Protein AF-A0A519VPZ5-F1 (afdb_monomer_lite)

Secondary structure (DSSP, 8-state):
-----HHHHHHHHHHHHHHHHHHHHHHHHHHHTTS----HHHHHHHHHHHHHHHHHHHHS-SSTT-HHHHHHHHHHHHHHHHHHHHHHT---HHHHHHHHHHHHHHHHHHHHHHHHHHHHHHHHHHTSTTHHHHHHHHHHHHHHHHHHHHHHHHHSS--HHHHHHHHHGGGHHHHHHHHHHHHHHHHHHHSPP--

Foldseek 3Di:
DDDPDDVVVVVVLVLLLVLLLVLLLVLLVCLLVVVDDDDQLVLQLVLLVLLLVVLVCLLPNPDPPCNSVSSSVSSNSNSNNCSPVNNVVPDDPVVSVVVSVVVSVVSSVVSVVCCVLAVVLLVLCSVFPCNSVVSNVVSVLSNVLSVQSSCCSVVVHHDPSVVVVVVCVVCPVVVSVVSNVVSVVRNVVPDPDDD

Sequence (195 aa):
GGFGGVGYSVGRLLKVVTAFTIGHSLTLLLGALGWVRLPGQPVEVLIAVSILVSAGHAGRPLFAGREAWVAAGFGLVHGLAFASTLAGLHLDASRMGLSILGFNLGIELMQLLVIALTVPWLLLLSCTPAYPAVRLGGAALAGLAAVAWLVERLSGQPNALTVLVAQAVPYALWLLGVLAVGAVLAFWRTQPSAA

Radius of gyration: 19.06 Å; chains: 1; bounding box: 50×34×65 Å

Structure (mmCIF, N/CA/C/O backbone):
data_AF-A0A519VPZ5-F1
#
_entry.id   AF-A0A519VPZ5-F1
#
loop_
_atom_site.group_PDB
_atom_site.id
_atom_site.type_symbol
_atom_site.label_atom_id
_atom_site.label_alt_id
_atom_site.label_comp_id
_atom_site.label_asym_id
_atom_site.label_entity_id
_atom_site.label_seq_id
_atom_site.pdbx_PDB_ins_code
_atom_site.Cartn_x
_atom_site.Cartn_y
_atom_site.Cartn_z
_atom_site.occupancy
_atom_site.B_iso_or_equiv
_atom_site.auth_seq_id
_atom_site.auth_comp_id
_atom_site.auth_asym_id
_atom_site.auth_atom_id
_atom_site.pdbx_PDB_model_num
ATOM 1 N N . GLY A 1 1 ? 7.154 12.292 -16.024 1.00 45.03 1 GLY A N 1
ATOM 2 C CA . GLY A 1 1 ? 8.341 12.546 -15.189 1.00 45.03 1 GLY A CA 1
ATOM 3 C C . GLY A 1 1 ? 9.362 11.486 -15.510 1.00 45.03 1 GLY A C 1
ATOM 4 O O . GLY A 1 1 ? 8.994 10.319 -15.472 1.00 45.03 1 GLY A O 1
ATOM 5 N N . GLY A 1 2 ? 10.565 11.884 -15.926 1.00 52.53 2 GLY A N 1
ATOM 6 C CA . GLY A 1 2 ? 11.640 10.952 -16.275 1.00 52.53 2 GLY A CA 1
ATOM 7 C C . GLY A 1 2 ? 12.119 10.138 -15.071 1.00 52.53 2 GLY A C 1
ATOM 8 O O . GLY A 1 2 ? 11.863 10.500 -13.922 1.00 52.53 2 GLY A O 1
ATOM 9 N N . PHE A 1 3 ? 12.793 9.026 -15.349 1.00 65.00 3 PHE A N 1
ATOM 10 C CA . PHE A 1 3 ? 13.408 8.174 -14.338 1.00 65.00 3 PHE A CA 1
ATOM 11 C C . PHE A 1 3 ? 14.479 8.959 -13.563 1.00 65.00 3 PHE A C 1
ATOM 13 O O . PHE A 1 3 ? 15.516 9.307 -14.117 1.00 65.00 3 PHE A O 1
ATOM 20 N N . GLY A 1 4 ? 14.230 9.256 -12.284 1.00 65.00 4 GLY A N 1
ATOM 21 C CA . GLY A 1 4 ? 15.143 10.036 -11.432 1.00 65.00 4 GLY A CA 1
ATOM 22 C C . GLY A 1 4 ? 16.324 9.240 -10.858 1.00 65.00 4 GLY A C 1
ATOM 23 O O . GLY A 1 4 ? 17.031 9.749 -9.994 1.00 65.00 4 GLY A O 1
ATOM 24 N N . GLY A 1 5 ? 16.512 7.988 -11.288 1.00 78.94 5 GLY A N 1
ATOM 25 C CA . GLY A 1 5 ? 17.500 7.060 -10.738 1.00 78.94 5 GLY A CA 1
ATOM 26 C C . GLY A 1 5 ? 16.940 6.137 -9.648 1.00 78.94 5 GLY A C 1
ATOM 27 O O . GLY A 1 5 ? 15.909 6.409 -9.021 1.00 78.94 5 GLY A O 1
ATOM 28 N N . VAL A 1 6 ? 17.648 5.029 -9.406 1.00 79.06 6 VAL A N 1
ATOM 29 C CA . VAL A 1 6 ? 17.268 4.002 -8.417 1.00 79.06 6 VAL A CA 1
ATOM 30 C C . VAL A 1 6 ? 17.259 4.581 -7.001 1.00 79.06 6 VAL A C 1
ATOM 32 O O . VAL A 1 6 ? 16.250 4.479 -6.309 1.00 79.06 6 VAL A O 1
ATOM 35 N N . GLY A 1 7 ? 18.334 5.264 -6.589 1.00 79.50 7 GLY A N 1
ATOM 36 C CA . GLY A 1 7 ? 18.450 5.832 -5.239 1.00 79.50 7 GLY A CA 1
ATOM 37 C C . GLY A 1 7 ? 17.377 6.880 -4.926 1.00 79.50 7 GLY A C 1
ATOM 38 O O . GLY A 1 7 ? 16.805 6.884 -3.838 1.00 79.50 7 GLY A O 1
ATOM 39 N N . TYR A 1 8 ? 17.028 7.714 -5.907 1.00 82.50 8 TYR A N 1
ATOM 40 C CA . TYR A 1 8 ? 15.947 8.690 -5.772 1.00 82.50 8 TYR A CA 1
ATOM 41 C C . TYR A 1 8 ? 14.577 8.023 -5.596 1.00 82.50 8 TYR A C 1
ATOM 43 O O . TYR A 1 8 ? 13.779 8.434 -4.751 1.00 82.50 8 TYR A O 1
ATOM 51 N N . SER A 1 9 ? 14.316 6.972 -6.378 1.00 83.31 9 SER A N 1
ATOM 52 C CA . SER A 1 9 ? 13.060 6.219 -6.334 1.00 83.31 9 SER A CA 1
ATOM 53 C C . SER A 1 9 ? 12.903 5.482 -5.003 1.00 83.31 9 SER A C 1
ATOM 55 O O . SER A 1 9 ? 11.863 5.595 -4.358 1.00 83.31 9 SER A O 1
ATOM 57 N N . VAL A 1 10 ? 13.964 4.812 -4.543 1.00 84.44 10 VAL A N 1
ATOM 58 C CA . VAL A 1 10 ? 13.998 4.130 -3.241 1.00 84.44 10 VAL A CA 1
ATOM 59 C C . VAL A 1 10 ? 13.815 5.129 -2.100 1.00 84.44 10 VAL A C 1
ATOM 61 O O . VAL A 1 10 ? 12.946 4.935 -1.255 1.00 84.44 10 VAL A O 1
ATOM 64 N N . GLY A 1 11 ? 14.555 6.242 -2.100 1.00 88.50 11 GLY A N 1
ATOM 65 C CA . GLY A 1 11 ? 14.433 7.266 -1.059 1.00 88.50 11 GLY A CA 1
ATOM 66 C C . GLY A 1 11 ? 13.029 7.872 -0.975 1.00 88.50 11 GLY A C 1
ATOM 67 O O . GLY A 1 11 ? 12.543 8.164 0.117 1.00 88.50 11 GLY A O 1
ATOM 68 N N . ARG A 1 12 ? 12.337 8.031 -2.111 1.00 90.31 12 ARG A N 1
ATOM 69 C CA . ARG A 1 12 ? 10.939 8.481 -2.127 1.00 90.31 12 ARG A CA 1
ATOM 70 C C . ARG A 1 12 ? 9.991 7.424 -1.557 1.00 90.31 12 ARG A C 1
ATOM 72 O O . ARG A 1 12 ? 9.123 7.779 -0.766 1.00 90.31 12 ARG A O 1
ATOM 79 N N . LEU A 1 13 ? 10.164 6.154 -1.924 1.00 91.06 13 LEU A N 1
ATOM 80 C CA . LEU A 1 13 ? 9.346 5.055 -1.403 1.00 91.06 13 LEU A CA 1
ATOM 81 C C . LEU A 1 13 ? 9.496 4.903 0.111 1.00 91.06 13 LEU A C 1
ATOM 83 O O . LEU A 1 13 ? 8.488 4.806 0.802 1.00 91.06 13 LEU A O 1
ATOM 87 N N . LEU A 1 14 ? 10.723 4.976 0.635 1.00 91.81 14 LEU A N 1
ATOM 88 C CA . LEU A 1 14 ? 10.967 4.926 2.078 1.00 91.81 14 LEU A CA 1
ATOM 89 C C . LEU A 1 14 ? 10.231 6.053 2.811 1.00 91.81 14 LEU A C 1
ATOM 91 O O . LEU A 1 14 ? 9.532 5.791 3.780 1.00 91.81 14 LEU A O 1
ATOM 95 N N . LYS A 1 15 ? 10.282 7.292 2.298 1.00 94.69 15 LYS A N 1
ATOM 96 C CA . LYS A 1 15 ? 9.519 8.412 2.879 1.00 94.69 15 LYS A CA 1
ATOM 97 C C . LYS A 1 15 ? 8.014 8.142 2.912 1.00 94.69 15 LYS A C 1
ATOM 99 O O . LYS A 1 15 ? 7.364 8.496 3.888 1.00 94.69 15 LYS A O 1
ATOM 104 N N . VAL A 1 16 ? 7.464 7.546 1.855 1.00 95.62 16 VAL A N 1
ATOM 105 C CA . VAL A 1 16 ? 6.035 7.205 1.764 1.00 95.62 16 VAL A CA 1
ATOM 106 C C . VAL A 1 16 ? 5.660 6.130 2.785 1.00 95.62 16 VAL A C 1
ATOM 108 O O . VAL A 1 16 ? 4.687 6.309 3.515 1.00 95.62 16 VAL A O 1
ATOM 111 N N . VAL A 1 17 ? 6.445 5.052 2.871 1.00 94.50 17 VAL A N 1
ATOM 112 C CA . VAL A 1 17 ? 6.221 3.946 3.816 1.00 94.50 17 VAL A CA 1
ATOM 113 C C . VAL A 1 17 ? 6.318 4.434 5.255 1.00 94.50 17 VAL A C 1
ATOM 115 O O . VAL A 1 17 ? 5.376 4.262 6.019 1.00 94.50 17 VAL A O 1
ATOM 118 N N . THR A 1 18 ? 7.397 5.133 5.610 1.00 94.19 18 THR A N 1
ATOM 119 C CA . THR A 1 18 ? 7.579 5.660 6.966 1.00 94.19 18 THR A CA 1
ATOM 120 C C . THR A 1 18 ? 6.470 6.647 7.337 1.00 94.19 18 THR A C 1
ATOM 122 O O . THR A 1 18 ? 5.951 6.594 8.449 1.00 94.19 18 THR A O 1
ATOM 125 N N . ALA A 1 19 ? 6.050 7.523 6.417 1.00 96.62 19 ALA A N 1
ATOM 126 C CA . ALA A 1 19 ? 4.956 8.457 6.677 1.00 96.62 19 ALA A CA 1
ATOM 127 C C . ALA A 1 19 ? 3.625 7.734 6.948 1.00 96.62 19 ALA A C 1
ATOM 129 O O . ALA A 1 19 ? 2.916 8.098 7.889 1.00 96.62 19 ALA A O 1
ATOM 130 N N . PHE A 1 20 ? 3.316 6.683 6.180 1.00 96.94 20 PHE A N 1
ATOM 131 C CA . PHE A 1 20 ? 2.171 5.812 6.448 1.00 96.94 20 PHE A CA 1
ATOM 132 C C . PHE A 1 20 ? 2.268 5.173 7.837 1.00 96.94 20 PHE A C 1
ATOM 134 O O . PHE A 1 20 ? 1.321 5.273 8.614 1.00 96.94 20 PHE A O 1
ATOM 141 N N . THR A 1 21 ? 3.416 4.582 8.181 1.00 95.06 21 THR A N 1
ATOM 142 C CA . THR A 1 21 ? 3.635 3.927 9.479 1.00 95.06 21 THR A CA 1
ATOM 143 C C . THR A 1 21 ? 3.482 4.902 10.641 1.00 95.06 21 THR A C 1
ATOM 145 O O . THR A 1 21 ? 2.870 4.549 11.646 1.00 95.06 21 THR A O 1
ATOM 148 N N . ILE A 1 22 ? 3.950 6.146 10.511 1.00 95.69 22 ILE A N 1
ATOM 149 C CA . ILE A 1 22 ? 3.768 7.183 11.539 1.00 95.69 22 ILE A CA 1
ATOM 150 C C . ILE A 1 22 ? 2.277 7.486 11.756 1.00 95.69 22 ILE A C 1
ATOM 152 O O . ILE A 1 22 ? 1.806 7.447 12.894 1.00 95.69 22 ILE A O 1
ATOM 156 N N . GLY A 1 23 ? 1.520 7.752 10.684 1.00 96.62 23 GLY A N 1
ATOM 157 C CA . GLY A 1 23 ? 0.078 8.020 10.788 1.00 96.62 23 GLY A CA 1
ATOM 158 C C . GLY A 1 23 ? -0.698 6.825 11.352 1.00 96.62 23 GLY A C 1
ATOM 159 O O . GLY A 1 23 ? -1.550 6.968 12.233 1.00 96.62 23 GLY A O 1
ATOM 160 N N . HIS A 1 24 ? -0.345 5.626 10.899 1.00 96.31 24 HIS A N 1
ATOM 161 C CA . HIS A 1 24 ? -0.898 4.373 11.394 1.00 96.31 24 HIS A CA 1
ATOM 162 C C . HIS A 1 24 ? -0.646 4.187 12.890 1.00 96.31 24 HIS A C 1
ATOM 164 O O . HIS A 1 24 ? -1.580 3.969 13.657 1.00 96.31 24 HIS A O 1
ATOM 170 N N . SER A 1 25 ? 0.605 4.339 13.322 1.00 94.69 25 SER A N 1
ATOM 171 C CA . SER A 1 25 ? 1.008 4.189 14.722 1.00 94.69 25 SER A CA 1
ATOM 172 C C . SER A 1 25 ? 0.243 5.140 15.637 1.00 94.69 25 SER A C 1
ATOM 174 O O . SER A 1 25 ? -0.203 4.736 16.709 1.00 94.69 25 SER A O 1
ATOM 176 N N . LEU A 1 26 ? 0.062 6.392 15.200 1.00 95.31 26 LEU A N 1
ATOM 177 C CA . LEU A 1 26 ? -0.657 7.404 15.965 1.00 95.31 26 LEU A CA 1
ATOM 178 C C . LEU A 1 26 ? -2.107 6.982 16.226 1.00 95.31 26 LEU A C 1
ATOM 180 O O . LEU A 1 26 ? -2.563 6.995 17.364 1.00 95.31 26 LEU A O 1
ATOM 184 N N . THR A 1 27 ? -2.835 6.583 15.189 1.00 95.00 27 THR A N 1
ATOM 185 C CA . THR A 1 27 ? -4.261 6.238 15.325 1.00 95.00 27 THR A CA 1
ATOM 186 C C . THR A 1 27 ? -4.497 4.866 15.931 1.00 95.00 27 THR A C 1
ATOM 188 O O . THR A 1 27 ? -5.464 4.707 16.676 1.00 95.00 27 THR A O 1
ATOM 191 N N . LEU A 1 28 ? -3.585 3.916 15.711 1.00 94.56 28 LEU A N 1
ATOM 192 C CA . LEU A 1 28 ? -3.572 2.647 16.430 1.00 94.56 28 LEU A CA 1
ATOM 193 C C . LEU A 1 28 ? -3.458 2.886 17.938 1.00 94.56 28 LEU A C 1
ATOM 195 O O . LEU A 1 28 ? -4.261 2.355 18.700 1.00 94.56 28 LEU A O 1
ATOM 199 N N . LEU A 1 29 ? -2.506 3.724 18.366 1.00 93.00 29 LEU A N 1
ATOM 200 C CA . LEU A 1 29 ? -2.325 4.079 19.773 1.00 93.00 29 LEU A CA 1
ATOM 201 C C . LEU A 1 29 ? -3.566 4.775 20.342 1.00 93.00 29 LEU A C 1
ATOM 203 O O . LEU A 1 29 ? -4.084 4.359 21.376 1.00 93.00 29 LEU A O 1
ATOM 207 N N . LEU A 1 30 ? -4.068 5.806 19.656 1.00 93.69 30 LEU A N 1
ATOM 208 C CA . LEU A 1 30 ? -5.243 6.558 20.103 1.00 93.69 30 LEU A CA 1
ATOM 209 C C . LEU A 1 30 ? -6.486 5.669 20.236 1.00 93.69 30 LEU A C 1
ATOM 211 O O . LEU A 1 30 ? -7.242 5.803 21.200 1.00 93.69 30 LEU A O 1
ATOM 215 N N . GLY A 1 31 ? -6.704 4.753 19.291 1.00 92.50 31 GLY A N 1
ATOM 216 C CA . GLY A 1 31 ? -7.835 3.837 19.358 1.00 92.50 31 GLY A CA 1
ATOM 217 C C . GLY A 1 31 ? -7.649 2.723 20.392 1.00 92.50 31 GLY A C 1
ATOM 218 O O . GLY A 1 31 ? -8.602 2.392 21.095 1.00 92.50 31 GLY A O 1
ATOM 219 N N . ALA A 1 32 ? -6.428 2.205 20.566 1.00 90.19 32 ALA A N 1
ATOM 220 C CA . ALA A 1 32 ? -6.117 1.187 21.571 1.00 90.19 32 ALA A CA 1
ATOM 221 C C . ALA A 1 32 ? -6.266 1.715 23.009 1.00 90.19 32 ALA A C 1
ATOM 223 O O . ALA A 1 32 ? -6.750 0.998 23.882 1.00 90.19 32 ALA A O 1
ATOM 224 N N . LEU A 1 33 ? -5.929 2.990 23.245 1.00 89.81 33 LEU A N 1
ATOM 225 C CA . LEU A 1 33 ? -6.193 3.702 24.505 1.00 89.81 33 LEU A CA 1
ATOM 226 C C . LEU A 1 33 ? -7.677 4.060 24.701 1.00 89.81 33 LEU A C 1
ATOM 228 O O . LEU A 1 33 ? -8.068 4.551 25.759 1.00 89.81 33 LEU A O 1
ATOM 232 N N . GLY A 1 34 ? -8.511 3.845 23.682 1.00 87.44 34 GLY A N 1
ATOM 233 C CA . GLY A 1 34 ? -9.935 4.155 23.707 1.00 87.44 34 GLY A CA 1
ATOM 234 C C . GLY A 1 34 ? -10.274 5.635 23.521 1.00 87.44 34 GLY A C 1
ATOM 235 O O . GLY A 1 34 ? -11.440 5.988 23.676 1.00 87.44 34 GLY A O 1
ATOM 236 N N . TRP A 1 35 ? -9.305 6.489 23.174 1.00 90.19 35 TRP A N 1
ATOM 237 C CA . TRP A 1 35 ? -9.528 7.925 22.953 1.00 90.19 35 TRP A CA 1
ATOM 238 C C . TRP A 1 35 ? -10.265 8.204 21.642 1.00 90.19 35 TRP A C 1
ATOM 240 O O . TRP A 1 35 ? -10.996 9.185 21.538 1.00 90.19 35 TRP A O 1
ATOM 250 N N . VAL A 1 36 ? -10.096 7.332 20.645 1.00 91.38 36 VAL A N 1
ATOM 251 C CA . VAL A 1 36 ? -10.817 7.396 19.370 1.00 91.38 36 VAL A CA 1
ATOM 252 C C . VAL A 1 36 ? -11.542 6.077 19.147 1.00 91.38 36 VAL A C 1
ATOM 254 O O . VAL A 1 36 ? -10.926 5.016 19.111 1.00 91.38 36 VAL A O 1
ATOM 257 N N . ARG A 1 37 ? -12.863 6.132 18.978 1.00 85.19 37 ARG A N 1
ATOM 258 C CA . ARG A 1 37 ? -13.688 4.959 18.673 1.00 85.19 37 ARG A CA 1
ATOM 259 C C . ARG A 1 37 ? -14.587 5.273 17.494 1.00 85.19 37 ARG A C 1
ATOM 261 O O . ARG A 1 37 ? -15.459 6.130 17.592 1.00 85.19 37 ARG A O 1
ATOM 268 N N . LEU A 1 38 ? -14.363 4.571 16.390 1.00 88.00 38 LEU A N 1
ATOM 269 C CA . LEU A 1 38 ? -15.195 4.651 15.197 1.00 88.00 38 LEU A CA 1
ATOM 270 C C . LEU A 1 38 ? -15.756 3.263 14.868 1.00 88.00 38 LEU A C 1
ATOM 272 O O . LEU A 1 38 ? -15.086 2.261 15.130 1.00 88.00 38 LEU A O 1
ATOM 276 N N . PRO A 1 39 ? -16.974 3.182 14.309 1.00 91.19 39 PRO A N 1
ATOM 277 C CA . PRO A 1 39 ? -17.505 1.924 13.798 1.00 91.19 39 PRO A CA 1
ATOM 278 C C . PRO A 1 39 ? -16.606 1.372 12.680 1.00 91.19 39 PRO A C 1
ATOM 280 O O . PRO A 1 39 ? -16.059 2.133 11.881 1.00 91.19 39 PRO A O 1
ATOM 283 N N . GLY A 1 40 ? -16.472 0.043 12.608 1.00 91.69 40 GLY A N 1
ATOM 284 C CA . GLY A 1 40 ? -15.566 -0.620 11.661 1.00 91.69 40 GLY A CA 1
ATOM 285 C C . GLY A 1 40 ? -15.927 -0.377 10.194 1.00 91.69 40 GLY A C 1
ATOM 286 O O . GLY A 1 40 ? -15.051 -0.081 9.388 1.00 91.69 40 GLY A O 1
ATOM 287 N N . GLN A 1 41 ? -17.221 -0.393 9.854 1.00 94.94 41 GLN A N 1
ATOM 288 C CA . GLN A 1 41 ? -17.669 -0.273 8.464 1.00 94.94 41 GLN A CA 1
ATOM 289 C C . GLN A 1 41 ? -17.188 1.030 7.781 1.00 94.94 41 GLN A C 1
ATOM 291 O O . GLN A 1 41 ? -16.584 0.923 6.713 1.00 94.94 41 GLN A O 1
ATOM 296 N N . PRO A 1 42 ? -17.350 2.245 8.355 1.00 95.31 42 PRO A N 1
ATOM 297 C CA . PRO A 1 42 ? -16.764 3.457 7.774 1.00 95.31 42 PRO A CA 1
ATOM 298 C C . PRO A 1 42 ? -15.240 3.429 7.649 1.00 95.31 42 PRO A C 1
ATOM 300 O O . PRO A 1 42 ? -14.709 3.941 6.666 1.00 95.31 42 PRO A O 1
ATOM 303 N N . VAL A 1 43 ? -14.531 2.826 8.609 1.00 96.25 43 VAL A N 1
ATOM 304 C CA . VAL A 1 43 ? -13.068 2.689 8.538 1.00 96.25 43 VAL A CA 1
ATOM 305 C C . VAL A 1 43 ? -12.690 1.823 7.338 1.00 96.25 43 VAL A C 1
ATOM 307 O O . VAL A 1 43 ? -11.906 2.255 6.501 1.00 96.25 43 VAL A O 1
ATOM 310 N N . GLU A 1 44 ? -13.305 0.651 7.184 1.00 96.44 44 GLU A N 1
ATOM 311 C CA . GLU A 1 44 ? -13.043 -0.256 6.060 1.00 96.44 44 GLU A CA 1
ATOM 312 C C . GLU A 1 44 ? -13.412 0.365 4.702 1.00 96.44 44 GLU A C 1
ATOM 314 O O . GLU A 1 44 ? -12.662 0.227 3.736 1.00 96.44 44 GLU A O 1
ATOM 319 N N . VAL A 1 45 ? -14.506 1.132 4.634 1.00 97.75 45 VAL A N 1
ATOM 320 C CA . VAL A 1 45 ? -14.873 1.931 3.452 1.00 97.75 45 VAL A CA 1
ATOM 321 C C . VAL A 1 45 ? -13.774 2.936 3.098 1.00 97.75 45 VAL A C 1
ATOM 323 O O . VAL A 1 45 ? -13.372 3.028 1.937 1.00 97.75 45 VAL A O 1
ATOM 326 N N . LEU A 1 46 ? -13.247 3.674 4.077 1.00 97.75 46 LEU A N 1
ATOM 327 C CA . LEU A 1 46 ? -12.176 4.645 3.842 1.00 97.75 46 LEU A CA 1
ATOM 328 C C . LEU A 1 46 ? -10.855 3.970 3.444 1.00 97.75 46 LEU A C 1
ATOM 330 O O . LEU A 1 46 ? -10.121 4.512 2.613 1.00 97.75 46 LEU A O 1
ATOM 334 N N . ILE A 1 47 ? -10.566 2.773 3.964 1.00 97.56 47 ILE A N 1
ATOM 335 C CA . ILE A 1 47 ? -9.427 1.964 3.512 1.00 97.56 47 ILE A CA 1
ATOM 336 C C . ILE A 1 47 ? -9.623 1.589 2.037 1.00 97.56 47 ILE A C 1
ATOM 338 O O . ILE A 1 47 ? -8.718 1.833 1.236 1.00 97.56 47 ILE A O 1
ATOM 342 N N . ALA A 1 48 ? -10.797 1.093 1.636 1.00 98.06 48 ALA A N 1
ATOM 343 C CA . ALA A 1 48 ? -11.083 0.776 0.234 1.00 98.06 48 ALA A CA 1
ATOM 344 C C . ALA A 1 48 ? -10.914 2.004 -0.680 1.00 98.06 48 ALA A C 1
ATOM 346 O O . ALA A 1 48 ? -10.268 1.926 -1.728 1.00 98.06 48 ALA A O 1
ATOM 347 N N . VAL A 1 49 ? -11.404 3.171 -0.246 1.00 98.38 49 VAL A N 1
ATOM 348 C CA . VAL A 1 49 ? -11.215 4.445 -0.958 1.00 98.38 49 VAL A CA 1
ATOM 349 C C . VAL A 1 49 ? -9.733 4.811 -1.073 1.00 98.38 49 VAL A C 1
ATOM 351 O O . VAL A 1 49 ? -9.296 5.222 -2.147 1.00 98.38 49 VAL A O 1
ATOM 354 N N . SER A 1 50 ? -8.925 4.622 -0.026 1.00 98.25 50 SER A N 1
ATOM 355 C CA . SER A 1 50 ? -7.481 4.903 -0.085 1.00 98.25 50 SER A CA 1
ATOM 356 C C . SER A 1 50 ? -6.748 4.055 -1.135 1.00 98.25 50 SER A C 1
ATOM 358 O O . SER A 1 50 ? -5.875 4.563 -1.848 1.00 98.25 50 SER A O 1
ATOM 360 N N . ILE A 1 51 ? -7.147 2.787 -1.305 1.00 97.81 51 ILE A N 1
ATOM 361 C CA . ILE A 1 51 ? -6.604 1.895 -2.339 1.00 97.81 51 ILE A CA 1
ATOM 362 C C . ILE A 1 51 ? -7.034 2.385 -3.724 1.00 97.81 51 ILE A C 1
ATOM 364 O O . ILE A 1 51 ? -6.200 2.478 -4.624 1.00 97.81 51 ILE A O 1
ATOM 368 N N . LEU A 1 52 ? -8.300 2.780 -3.889 1.00 98.38 52 LEU A N 1
ATOM 369 C CA . LEU A 1 52 ? -8.808 3.332 -5.147 1.00 98.38 52 LEU A CA 1
ATOM 370 C C . LEU A 1 52 ? -8.080 4.626 -5.552 1.00 98.38 52 LEU A C 1
ATOM 372 O O . LEU A 1 52 ? -7.694 4.788 -6.710 1.00 98.38 52 LEU A O 1
ATOM 376 N N . VAL A 1 53 ? -7.830 5.528 -4.598 1.00 98.19 53 VAL A N 1
ATOM 377 C CA . VAL A 1 53 ? -7.054 6.758 -4.829 1.00 98.19 53 VAL A CA 1
ATOM 378 C C . VAL A 1 53 ? -5.610 6.427 -5.216 1.00 98.19 53 VAL A C 1
ATOM 380 O O . VAL A 1 53 ? -5.063 7.036 -6.138 1.00 98.19 53 VAL A O 1
ATOM 383 N N . SER A 1 54 ? -5.002 5.433 -4.565 1.00 97.50 54 SER A N 1
ATOM 384 C CA . SER A 1 54 ? -3.646 4.963 -4.880 1.00 97.50 54 SER A CA 1
ATOM 385 C C . SER A 1 54 ? -3.563 4.347 -6.281 1.00 97.50 54 SER A C 1
ATOM 387 O O . SER A 1 54 ? -2.628 4.638 -7.027 1.00 97.50 54 SER A O 1
ATOM 389 N N . ALA A 1 55 ? -4.570 3.565 -6.678 1.00 97.88 55 ALA A N 1
ATOM 390 C CA . ALA A 1 55 ? -4.701 3.017 -8.025 1.00 97.88 55 ALA A CA 1
ATOM 391 C C . ALA A 1 55 ? -4.829 4.131 -9.077 1.00 97.88 55 ALA A C 1
ATOM 393 O O . ALA A 1 55 ? -4.121 4.124 -10.087 1.00 97.88 55 ALA A O 1
ATOM 394 N N . GLY A 1 56 ? -5.658 5.145 -8.804 1.00 97.75 56 GLY A N 1
ATOM 395 C CA . GLY A 1 56 ? -5.762 6.343 -9.638 1.00 97.75 56 GLY A CA 1
ATOM 396 C C . GLY A 1 56 ? -4.416 7.054 -9.802 1.00 97.75 56 GLY A C 1
ATOM 397 O O . GLY A 1 56 ? -4.013 7.338 -10.931 1.00 97.75 56 GLY A O 1
ATOM 398 N N . HIS A 1 57 ? -3.684 7.256 -8.700 1.00 96.44 57 HIS A N 1
ATOM 399 C CA . HIS A 1 57 ? -2.352 7.869 -8.707 1.00 96.44 57 HIS A CA 1
ATOM 400 C C . HIS A 1 57 ? -1.318 7.058 -9.505 1.00 96.44 57 HIS A C 1
ATOM 402 O O . HIS A 1 57 ? -0.505 7.634 -10.230 1.00 96.44 57 HIS A O 1
ATOM 408 N N . ALA A 1 58 ? -1.354 5.726 -9.403 1.00 94.31 58 ALA A N 1
ATOM 409 C CA . ALA A 1 58 ? -0.474 4.836 -10.160 1.00 94.31 58 ALA A CA 1
ATOM 410 C C . ALA A 1 58 ? -0.740 4.902 -11.676 1.00 94.31 58 ALA A C 1
ATOM 412 O O . ALA A 1 58 ? 0.193 4.838 -12.484 1.00 94.31 58 ALA A O 1
ATOM 413 N N . GLY A 1 59 ? -2.008 5.068 -12.071 1.00 94.00 59 GLY A N 1
ATOM 414 C CA . GLY A 1 59 ? -2.391 5.263 -13.466 1.00 94.00 59 GLY A CA 1
ATOM 415 C C . GLY A 1 59 ? -1.971 6.633 -14.004 1.00 94.00 59 GLY A C 1
ATOM 416 O O . GLY A 1 59 ? -1.337 6.726 -15.062 1.00 94.00 59 GLY A O 1
ATOM 417 N N . ARG A 1 60 ? -2.292 7.698 -13.261 1.00 92.88 60 ARG A N 1
ATOM 418 C CA . ARG A 1 60 ? -1.903 9.083 -13.555 1.00 92.88 60 ARG A CA 1
ATOM 419 C C . ARG A 1 60 ? -1.562 9.820 -12.252 1.00 92.88 60 ARG A C 1
ATOM 421 O O . ARG A 1 60 ? -2.388 9.806 -11.348 1.00 92.88 60 ARG A O 1
ATOM 428 N N . PRO A 1 61 ? -0.416 10.519 -12.148 1.00 90.62 61 PRO A N 1
ATOM 429 C CA . PRO A 1 61 ? -0.017 11.173 -10.900 1.00 90.62 61 PRO A CA 1
ATOM 430 C C . PRO A 1 61 ? -1.020 12.255 -10.466 1.00 90.62 61 PRO A C 1
ATOM 432 O O . PRO A 1 61 ? -1.064 13.332 -11.054 1.00 90.62 61 PRO A O 1
ATOM 435 N N . LEU A 1 62 ? -1.812 11.979 -9.425 1.00 92.38 62 LEU A N 1
ATOM 436 C CA . LEU A 1 62 ? -2.843 12.898 -8.910 1.00 92.38 62 LEU A CA 1
ATOM 437 C C . LEU A 1 62 ? -2.297 13.925 -7.902 1.00 92.38 62 LEU A C 1
ATOM 439 O O . LEU A 1 62 ? -2.875 14.989 -7.714 1.00 92.38 62 LEU A O 1
ATOM 443 N N . PHE A 1 63 ? -1.191 13.601 -7.230 1.00 92.56 63 PHE A N 1
ATOM 444 C CA . PHE A 1 63 ? -0.620 14.384 -6.124 1.00 92.56 63 PHE A CA 1
ATOM 445 C C . PHE A 1 63 ? 0.912 14.296 -6.115 1.00 92.56 63 PHE A C 1
ATOM 447 O O . PHE A 1 63 ? 1.541 14.070 -5.082 1.00 92.56 63 PHE A O 1
ATOM 454 N N . ALA A 1 64 ? 1.522 14.427 -7.296 1.00 90.19 64 ALA A N 1
ATOM 455 C CA . ALA A 1 64 ? 2.969 14.324 -7.466 1.00 90.19 64 ALA A CA 1
ATOM 456 C C . ALA A 1 64 ? 3.724 15.263 -6.504 1.00 90.19 64 ALA A C 1
ATOM 458 O O . ALA A 1 64 ? 3.448 16.461 -6.445 1.00 90.19 64 ALA A O 1
ATOM 459 N N . GLY A 1 65 ? 4.674 14.715 -5.746 1.00 90.69 65 GLY A N 1
ATOM 460 C CA . GLY A 1 65 ? 5.451 15.442 -4.737 1.00 90.69 65 GLY A CA 1
ATOM 461 C C . GLY A 1 65 ? 4.793 15.558 -3.355 1.00 90.69 65 GLY A C 1
ATOM 462 O O . GLY A 1 65 ? 5.423 16.078 -2.435 1.00 90.69 65 GLY A O 1
ATOM 463 N N . ARG A 1 66 ? 3.554 15.083 -3.177 1.00 94.56 66 ARG A N 1
ATOM 464 C CA . ARG A 1 66 ? 2.834 15.067 -1.887 1.00 94.56 66 ARG A CA 1
ATOM 465 C C . ARG A 1 66 ? 2.513 13.653 -1.400 1.00 94.56 66 ARG A C 1
ATOM 467 O O . ARG A 1 66 ? 1.721 13.486 -0.477 1.00 94.56 66 ARG A O 1
ATOM 474 N N . GLU A 1 67 ? 3.132 12.636 -1.993 1.00 96.00 67 GLU A N 1
ATOM 475 C CA . GLU A 1 67 ? 2.815 11.226 -1.759 1.00 96.00 67 GLU A CA 1
ATOM 476 C C . GLU A 1 67 ? 2.978 10.836 -0.283 1.00 96.00 67 GLU A C 1
ATOM 478 O O . GLU A 1 67 ? 2.127 10.137 0.255 1.00 96.00 67 GLU A O 1
ATOM 483 N N . ALA A 1 68 ? 4.010 11.345 0.399 1.00 96.75 68 ALA A N 1
ATOM 484 C CA . ALA A 1 68 ? 4.234 11.065 1.819 1.00 96.75 68 ALA A CA 1
ATOM 485 C C . ALA A 1 68 ? 3.125 11.634 2.725 1.00 96.75 68 ALA A C 1
ATOM 487 O O . ALA A 1 68 ? 2.698 10.968 3.662 1.00 96.75 68 ALA A O 1
ATOM 488 N N . TRP A 1 69 ? 2.607 12.829 2.426 1.00 97.50 69 TRP A N 1
ATOM 489 C CA . TRP A 1 69 ? 1.505 13.424 3.193 1.00 97.50 69 TRP A CA 1
ATOM 490 C C . TRP A 1 69 ? 0.199 12.657 3.006 1.00 97.50 69 TRP A C 1
ATOM 492 O O . TRP A 1 69 ? -0.517 12.403 3.972 1.00 97.50 69 TRP A O 1
ATOM 502 N N . VAL A 1 70 ? -0.090 12.249 1.768 1.00 97.75 70 VAL A N 1
ATOM 503 C CA . VAL A 1 70 ? -1.261 11.417 1.466 1.00 97.75 70 VAL A CA 1
ATOM 504 C C . VAL A 1 70 ? -1.140 10.058 2.158 1.00 97.75 70 VAL A C 1
ATOM 506 O O . VAL A 1 70 ? -2.096 9.602 2.778 1.00 97.75 70 VAL A O 1
ATOM 509 N N . ALA A 1 71 ? 0.047 9.451 2.130 1.00 97.44 71 ALA A N 1
ATOM 510 C CA . ALA A 1 71 ? 0.315 8.184 2.799 1.00 97.44 71 ALA A CA 1
ATOM 511 C C . ALA A 1 71 ? 0.181 8.280 4.324 1.00 97.44 71 ALA A C 1
ATOM 513 O O . ALA A 1 71 ? -0.426 7.395 4.918 1.00 97.44 71 ALA A O 1
ATOM 514 N N . ALA A 1 72 ? 0.647 9.364 4.953 1.00 98.00 72 ALA A N 1
ATOM 515 C CA . ALA A 1 72 ? 0.387 9.618 6.371 1.00 98.00 72 ALA A CA 1
ATOM 516 C C . ALA A 1 72 ? -1.117 9.696 6.667 1.00 98.00 72 ALA A C 1
ATOM 518 O O . ALA A 1 72 ? -1.588 9.070 7.614 1.00 98.00 72 ALA A O 1
ATOM 519 N N . GLY A 1 73 ? -1.882 10.395 5.819 1.00 98.12 73 GLY A N 1
ATOM 520 C CA . GLY A 1 73 ? -3.342 10.458 5.912 1.00 98.12 73 GLY A CA 1
ATOM 521 C C . GLY A 1 73 ? -4.016 9.088 5.792 1.00 98.12 73 GLY A C 1
ATOM 522 O O . GLY A 1 73 ? -4.909 8.770 6.571 1.00 98.12 73 GLY A O 1
ATOM 523 N N . PHE A 1 74 ? -3.558 8.242 4.866 1.00 98.00 74 PHE A N 1
ATOM 524 C CA . PHE A 1 74 ? -4.031 6.859 4.765 1.00 98.00 74 PHE A CA 1
ATOM 525 C C . PHE A 1 74 ? -3.653 6.042 5.999 1.00 98.00 74 PHE A C 1
ATOM 527 O O . PHE A 1 74 ? -4.501 5.330 6.527 1.00 98.00 74 PHE A O 1
ATOM 534 N N . GLY A 1 75 ? -2.436 6.212 6.517 1.00 96.88 75 GLY A N 1
ATOM 535 C CA . GLY A 1 75 ? -1.995 5.592 7.762 1.00 96.88 75 GLY A CA 1
ATOM 536 C C . GLY A 1 75 ? -2.962 5.869 8.912 1.00 96.88 75 GLY A C 1
ATOM 537 O O . GLY A 1 75 ? -3.394 4.930 9.571 1.00 96.88 75 GLY A O 1
ATOM 538 N N . LEU A 1 76 ? -3.383 7.129 9.092 1.00 96.62 76 LEU A N 1
ATOM 539 C CA . LEU A 1 76 ? -4.359 7.515 10.125 1.00 96.62 76 LEU A CA 1
ATOM 540 C C . LEU A 1 76 ? -5.672 6.714 10.032 1.00 96.62 76 LEU A C 1
ATOM 542 O O . LEU A 1 76 ? -6.255 6.333 11.040 1.00 96.62 76 LEU A O 1
ATOM 546 N N . VAL A 1 77 ? -6.163 6.451 8.823 1.00 96.56 77 VAL A N 1
ATOM 547 C CA . VAL A 1 77 ? -7.384 5.653 8.645 1.00 96.56 77 VAL A CA 1
ATOM 548 C C . VAL A 1 77 ? -7.114 4.183 8.959 1.00 96.56 77 VAL A C 1
ATOM 550 O O . VAL A 1 77 ? -7.889 3.545 9.666 1.00 96.56 77 VAL A O 1
ATOM 553 N N . HIS A 1 78 ? -6.014 3.636 8.444 1.00 95.31 78 HIS A N 1
ATOM 554 C CA . HIS A 1 78 ? -5.705 2.209 8.556 1.00 95.31 78 HIS A CA 1
ATOM 555 C C . HIS A 1 78 ? -5.431 1.783 10.005 1.00 95.31 78 HIS A C 1
ATOM 557 O O . HIS A 1 78 ? -5.863 0.701 10.401 1.00 95.31 78 HIS A O 1
ATOM 563 N N . GLY A 1 79 ? -4.803 2.641 10.819 1.00 94.38 79 GLY A N 1
ATOM 564 C CA . GLY A 1 79 ? -4.522 2.342 12.230 1.00 94.38 79 GLY A CA 1
ATOM 565 C C . GLY A 1 79 ? -5.775 2.085 13.068 1.00 94.38 79 GLY A C 1
ATOM 566 O O . GLY A 1 79 ? -5.744 1.303 14.018 1.00 94.38 79 GLY A O 1
ATOM 567 N N . LEU A 1 80 ? -6.913 2.666 12.677 1.00 93.94 80 LEU A N 1
ATOM 568 C CA . LEU A 1 80 ? -8.187 2.499 13.376 1.00 93.94 80 LEU A CA 1
ATOM 569 C C . LEU A 1 80 ? -8.809 1.110 13.195 1.00 93.94 80 LEU A C 1
ATOM 571 O O . LEU A 1 80 ? -9.555 0.671 14.071 1.00 93.94 80 LEU A O 1
ATOM 575 N N . ALA A 1 81 ? -8.505 0.403 12.100 1.00 91.38 81 ALA A N 1
ATOM 576 C CA . ALA A 1 81 ? -9.103 -0.904 11.818 1.00 91.38 81 ALA A CA 1
ATOM 577 C C . ALA A 1 81 ? -8.719 -1.946 12.879 1.00 91.38 81 ALA A C 1
ATOM 579 O O . ALA A 1 81 ? -9.577 -2.661 13.392 1.00 91.38 81 ALA A O 1
ATOM 580 N N . PHE A 1 82 ? -7.443 -1.975 13.273 1.00 87.44 82 PHE A N 1
ATOM 581 C CA . PHE A 1 82 ? -6.933 -2.902 14.289 1.00 87.44 82 PHE A CA 1
ATOM 582 C C . PHE A 1 82 ? -7.038 -2.370 15.720 1.00 87.44 82 PHE A C 1
ATOM 584 O O . PHE A 1 82 ? -7.019 -3.155 16.671 1.00 87.44 82 PHE A O 1
ATOM 591 N N . ALA A 1 83 ? -7.193 -1.057 15.900 1.00 89.25 83 ALA A N 1
ATOM 592 C CA . ALA A 1 83 ? -7.246 -0.448 17.224 1.00 89.25 83 ALA A CA 1
ATOM 593 C C . ALA A 1 83 ? -8.393 -0.983 18.094 1.00 89.25 83 ALA A C 1
ATOM 595 O O . ALA A 1 83 ? -8.205 -1.218 19.287 1.00 89.25 83 ALA A O 1
ATOM 596 N N . SER A 1 84 ? -9.558 -1.241 17.490 1.00 81.81 84 SER A N 1
ATOM 597 C CA . SER A 1 84 ? -10.713 -1.832 18.180 1.00 81.81 84 SER A CA 1
ATOM 598 C C . SER A 1 84 ? -10.422 -3.239 18.718 1.00 81.81 84 SER A C 1
ATOM 600 O O . SER A 1 84 ? -10.849 -3.580 19.821 1.00 81.81 84 SER A O 1
ATOM 602 N N . THR A 1 85 ? -9.636 -4.027 17.977 1.00 86.12 85 THR A N 1
ATOM 603 C CA . THR A 1 85 ? -9.213 -5.371 18.387 1.00 86.12 85 THR A CA 1
ATOM 604 C C . THR A 1 85 ? -8.255 -5.288 19.572 1.00 86.12 85 THR A C 1
ATOM 606 O O . THR A 1 85 ? -8.482 -5.963 20.572 1.00 86.12 85 THR A O 1
ATOM 609 N N . LEU A 1 86 ? -7.236 -4.416 19.514 1.00 87.50 86 LEU A N 1
ATOM 610 C CA . LEU A 1 86 ? -6.293 -4.226 20.627 1.00 87.50 86 LEU A CA 1
ATOM 611 C C . LEU A 1 86 ? -6.987 -3.714 21.894 1.00 87.50 86 LEU A C 1
ATOM 613 O O . LEU A 1 86 ? -6.727 -4.227 22.980 1.00 87.50 86 LEU A O 1
ATOM 617 N N . ALA A 1 87 ? -7.900 -2.747 21.760 1.00 86.25 87 ALA A N 1
ATOM 618 C CA . ALA A 1 87 ? -8.676 -2.231 22.885 1.00 86.25 87 ALA A CA 1
ATOM 619 C C . ALA A 1 87 ? -9.517 -3.330 23.566 1.00 86.25 87 ALA A C 1
ATOM 621 O O . ALA A 1 87 ? -9.707 -3.300 24.780 1.00 86.25 87 ALA A O 1
ATOM 622 N N . GLY A 1 88 ? -9.991 -4.322 22.802 1.00 85.31 88 GLY A N 1
ATOM 623 C CA . GLY A 1 88 ? -10.751 -5.465 23.315 1.00 85.31 88 GLY A CA 1
ATOM 624 C C . GLY A 1 88 ? -9.927 -6.487 24.107 1.00 85.31 88 GLY A C 1
ATOM 625 O O . GLY A 1 88 ? -10.503 -7.273 24.858 1.00 85.31 88 GLY A O 1
ATOM 626 N N . LEU A 1 89 ? -8.593 -6.472 23.998 1.00 87.81 89 LEU A N 1
ATOM 627 C CA . LEU A 1 89 ? -7.713 -7.430 24.683 1.00 87.81 89 LEU A CA 1
ATOM 628 C C . LEU A 1 89 ? -7.487 -7.115 26.173 1.00 87.81 89 LEU A C 1
ATOM 630 O O . LEU A 1 89 ? -6.896 -7.939 26.866 1.00 87.81 89 LEU A O 1
ATOM 634 N N . HIS A 1 90 ? -7.942 -5.954 26.669 1.00 85.31 90 HIS A N 1
ATOM 635 C CA . HIS A 1 90 ? -7.819 -5.532 28.077 1.00 85.31 90 HIS A CA 1
ATOM 636 C C . HIS A 1 90 ? -6.399 -5.712 28.655 1.00 85.31 90 HIS A C 1
ATOM 638 O O . HIS A 1 90 ? -6.216 -6.138 29.796 1.00 85.31 90 HIS A O 1
ATOM 644 N N . LEU A 1 91 ? -5.384 -5.410 27.843 1.00 89.75 91 LEU A N 1
ATOM 645 C CA . LEU A 1 91 ? -3.979 -5.519 28.226 1.00 89.75 91 LEU A CA 1
ATOM 646 C C . LEU A 1 91 ? -3.597 -4.430 29.231 1.00 89.75 91 LEU A C 1
ATOM 648 O O . LEU A 1 91 ? -4.097 -3.305 29.176 1.00 89.75 91 LEU A O 1
ATOM 652 N N . ASP A 1 92 ? -2.644 -4.740 30.104 1.00 92.56 92 ASP A N 1
ATOM 653 C CA . ASP A 1 92 ? -1.955 -3.722 30.887 1.00 92.56 92 ASP A CA 1
ATOM 654 C C . ASP A 1 92 ? -1.077 -2.840 29.980 1.00 92.56 92 ASP A C 1
ATOM 656 O O . ASP A 1 92 ? -0.741 -3.198 28.846 1.00 92.56 92 ASP A O 1
ATOM 660 N N . ALA A 1 93 ? -0.671 -1.673 30.488 1.00 89.62 93 ALA A N 1
ATOM 661 C CA . ALA A 1 93 ? 0.047 -0.671 29.699 1.00 89.62 93 ALA A CA 1
ATOM 662 C C . ALA A 1 93 ? 1.339 -1.212 29.059 1.00 89.62 93 ALA A C 1
ATOM 664 O O . ALA A 1 93 ? 1.661 -0.853 27.925 1.00 89.62 93 ALA A O 1
ATOM 665 N N . SER A 1 94 ? 2.057 -2.104 29.753 1.00 93.06 94 SER A N 1
ATOM 666 C CA . SER A 1 94 ? 3.314 -2.671 29.254 1.00 93.06 94 SER A CA 1
ATOM 667 C C . SER A 1 94 ? 3.087 -3.579 28.040 1.00 93.06 94 SER A C 1
ATOM 669 O O . SER A 1 94 ? 3.711 -3.393 26.991 1.00 93.06 94 SER A O 1
ATOM 671 N N . ARG A 1 95 ? 2.129 -4.511 28.132 1.00 93.62 95 ARG A N 1
ATOM 672 C CA . ARG A 1 95 ? 1.773 -5.422 27.037 1.00 93.62 95 ARG A CA 1
ATOM 673 C C . ARG A 1 95 ? 1.098 -4.690 25.889 1.00 93.62 95 ARG A C 1
ATOM 675 O O . ARG A 1 95 ? 1.328 -5.057 24.738 1.00 93.62 95 ARG A O 1
ATOM 682 N N . MET A 1 96 ? 0.316 -3.648 26.173 1.00 91.56 96 MET A N 1
ATOM 683 C CA . MET A 1 96 ? -0.255 -2.779 25.144 1.00 91.56 96 MET A CA 1
ATOM 684 C C . MET A 1 96 ? 0.853 -2.098 24.331 1.00 91.56 96 MET A C 1
ATOM 686 O O . MET A 1 96 ? 0.855 -2.185 23.104 1.00 91.56 96 MET A O 1
ATOM 690 N N . GLY A 1 97 ? 1.837 -1.492 25.005 1.00 91.69 97 GLY A N 1
ATOM 691 C CA . GLY A 1 97 ? 2.984 -0.861 24.350 1.00 91.69 97 GLY A CA 1
ATOM 692 C C . GLY A 1 97 ? 3.780 -1.839 23.480 1.00 91.69 97 GLY A C 1
ATOM 693 O O . GLY A 1 97 ? 4.063 -1.537 22.322 1.00 91.69 97 GLY A O 1
ATOM 694 N N . LEU A 1 98 ? 4.071 -3.039 23.997 1.00 94.00 98 LEU A N 1
ATOM 695 C CA . LEU A 1 98 ? 4.751 -4.094 23.234 1.00 94.00 98 LEU A CA 1
ATOM 696 C C . LEU A 1 98 ? 3.929 -4.577 22.032 1.00 94.00 98 LEU A C 1
ATOM 698 O O . LEU A 1 98 ? 4.494 -4.807 20.965 1.00 94.00 98 LEU A O 1
ATOM 702 N N . SER A 1 99 ? 2.608 -4.697 22.180 1.00 92.38 99 SER A N 1
ATOM 703 C CA . SER A 1 99 ? 1.714 -5.123 21.095 1.00 92.38 99 SER A CA 1
ATOM 704 C 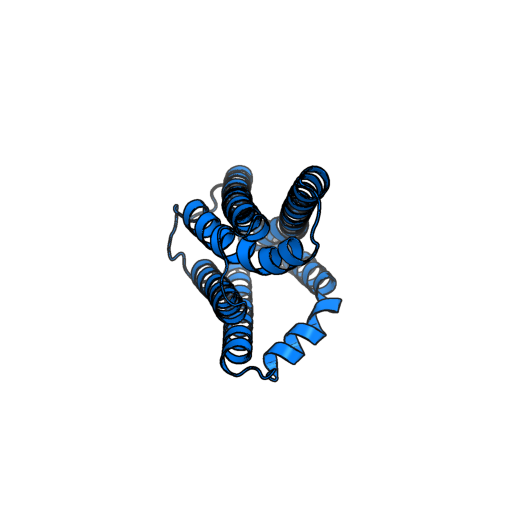C . SER A 1 99 ? 1.663 -4.090 19.972 1.00 92.38 99 SER A C 1
ATOM 706 O O . SER A 1 99 ? 1.774 -4.452 18.805 1.00 92.38 99 SER A O 1
ATOM 708 N N . ILE A 1 100 ? 1.561 -2.800 20.312 1.00 91.94 100 ILE A N 1
ATOM 709 C CA . ILE A 1 100 ? 1.588 -1.700 19.337 1.00 91.94 100 ILE A CA 1
ATOM 710 C C . ILE A 1 100 ? 2.943 -1.653 18.621 1.00 91.94 100 ILE A C 1
ATOM 712 O O . ILE A 1 100 ? 2.986 -1.554 17.395 1.00 91.94 100 ILE A O 1
ATOM 716 N N . LEU A 1 101 ? 4.049 -1.766 19.366 1.00 92.31 101 LEU A N 1
ATOM 717 C CA . LEU A 1 101 ? 5.396 -1.784 18.793 1.00 92.31 101 LEU A CA 1
ATOM 718 C C . LEU A 1 101 ? 5.584 -2.969 17.835 1.00 92.31 101 LEU A C 1
ATOM 720 O O . LEU A 1 101 ? 6.020 -2.776 16.702 1.00 92.31 101 LEU A O 1
ATOM 724 N N . GLY A 1 102 ? 5.225 -4.179 18.273 1.00 93.06 102 GLY A N 1
ATOM 725 C CA . GLY A 1 102 ? 5.332 -5.394 17.467 1.00 93.06 102 GLY A CA 1
ATOM 726 C C . GLY A 1 102 ? 4.456 -5.349 16.216 1.00 93.06 102 GLY A C 1
ATOM 727 O O . GLY A 1 102 ? 4.907 -5.745 15.143 1.00 93.06 102 GLY A O 1
ATOM 728 N N . PHE A 1 103 ? 3.241 -4.805 16.325 1.00 91.00 103 PHE A N 1
ATOM 729 C CA . PHE A 1 103 ? 2.348 -4.622 15.183 1.00 91.00 103 PHE A CA 1
ATOM 730 C C . PHE A 1 103 ? 2.954 -3.674 14.142 1.00 91.00 103 PHE A C 1
ATOM 732 O O . PHE A 1 103 ? 3.056 -4.034 12.971 1.00 91.00 103 PHE A O 1
ATOM 739 N N . ASN A 1 104 ? 3.413 -2.489 14.561 1.00 91.38 104 ASN A N 1
ATOM 740 C CA . ASN A 1 104 ? 3.998 -1.510 13.641 1.00 91.38 104 ASN A CA 1
ATOM 741 C C . ASN A 1 104 ? 5.284 -2.033 12.988 1.00 91.38 104 ASN A C 1
ATOM 743 O O . ASN A 1 104 ? 5.451 -1.878 11.780 1.00 91.38 104 ASN A O 1
ATOM 747 N N . LEU A 1 105 ? 6.150 -2.711 13.751 1.00 92.50 105 LEU A N 1
ATOM 748 C CA . LEU A 1 105 ? 7.362 -3.323 13.205 1.00 92.50 105 LEU A CA 1
ATOM 749 C C . LEU A 1 105 ? 7.029 -4.424 12.187 1.00 92.50 105 LEU A C 1
ATOM 751 O O . LEU A 1 105 ? 7.678 -4.517 11.148 1.00 92.50 105 LEU A O 1
ATOM 755 N N . GLY A 1 106 ? 5.998 -5.230 12.455 1.00 94.19 106 GLY A N 1
ATOM 756 C CA . GLY A 1 106 ? 5.504 -6.238 11.519 1.00 94.19 106 GLY A CA 1
ATOM 757 C C . GLY A 1 106 ? 4.993 -5.632 10.208 1.00 94.19 106 GLY A C 1
ATOM 758 O O . GLY A 1 106 ? 5.335 -6.127 9.133 1.00 94.19 106 GLY A O 1
ATOM 759 N N . ILE A 1 107 ? 4.224 -4.539 10.281 1.00 92.06 107 ILE A N 1
ATOM 760 C CA . ILE A 1 107 ? 3.735 -3.812 9.098 1.00 92.06 107 ILE A CA 1
ATOM 761 C C . ILE A 1 107 ? 4.897 -3.222 8.299 1.00 92.06 107 ILE A C 1
ATOM 763 O O . ILE A 1 107 ? 4.971 -3.444 7.090 1.00 92.06 107 ILE A O 1
ATOM 767 N N . GLU A 1 108 ? 5.823 -2.524 8.957 1.00 92.25 108 GLU A N 1
ATOM 768 C CA . GLU A 1 108 ? 6.965 -1.903 8.285 1.00 92.25 108 GLU A CA 1
ATOM 769 C C . GLU A 1 108 ? 7.862 -2.957 7.620 1.00 92.25 108 GLU A C 1
ATOM 771 O O . GLU A 1 108 ? 8.220 -2.814 6.450 1.00 92.25 108 GLU A O 1
ATOM 776 N N . LEU A 1 109 ? 8.136 -4.077 8.299 1.00 94.62 109 LEU A N 1
ATOM 777 C CA . LEU A 1 109 ? 8.894 -5.190 7.725 1.00 94.62 109 LEU A CA 1
ATOM 778 C C . LEU A 1 109 ? 8.195 -5.790 6.497 1.00 94.62 109 LEU A C 1
ATOM 780 O O . LEU A 1 109 ? 8.845 -6.019 5.476 1.00 94.62 109 LEU A O 1
ATOM 784 N N . MET A 1 110 ? 6.880 -6.016 6.564 1.00 93.50 110 MET A N 1
ATOM 785 C CA . MET A 1 110 ? 6.109 -6.535 5.430 1.00 93.50 110 MET A CA 1
ATOM 786 C C . MET A 1 110 ? 6.122 -5.557 4.246 1.00 93.50 110 MET A C 1
ATOM 788 O O . MET A 1 110 ? 6.326 -5.972 3.106 1.00 93.50 110 MET A O 1
ATOM 792 N N . GLN A 1 111 ? 5.956 -4.255 4.495 1.00 94.06 111 GLN A N 1
ATOM 793 C CA . GLN A 1 111 ? 6.011 -3.226 3.451 1.00 94.06 111 GLN A CA 1
ATOM 794 C C . GLN A 1 111 ? 7.385 -3.183 2.772 1.00 94.06 111 GLN A C 1
ATOM 796 O O . GLN A 1 111 ? 7.464 -3.162 1.540 1.00 94.06 111 GLN A O 1
ATOM 801 N N . LEU A 1 112 ? 8.467 -3.219 3.555 1.00 92.88 112 LEU A N 1
ATOM 802 C CA . LEU A 1 112 ? 9.832 -3.256 3.031 1.00 92.88 112 LEU A CA 1
ATOM 803 C C . LEU A 1 112 ? 10.107 -4.539 2.240 1.00 92.88 112 LEU A C 1
ATOM 805 O O . LEU A 1 112 ? 10.724 -4.473 1.176 1.00 92.88 112 LEU A O 1
ATOM 809 N N . LEU A 1 113 ? 9.605 -5.688 2.701 1.00 94.19 113 LEU A N 1
ATOM 810 C CA . LEU A 1 113 ? 9.718 -6.959 1.988 1.00 94.19 113 LEU A CA 1
ATOM 811 C C . LEU A 1 113 ? 8.995 -6.911 0.636 1.00 94.19 113 LEU A C 1
ATOM 813 O O . LEU A 1 113 ? 9.578 -7.270 -0.386 1.00 94.19 113 LEU A O 1
ATOM 817 N N . VAL A 1 114 ? 7.754 -6.416 0.600 1.00 92.31 114 VAL A N 1
ATOM 818 C CA . VAL A 1 114 ? 6.996 -6.252 -0.651 1.00 92.31 114 VAL A CA 1
ATOM 819 C C . VAL A 1 114 ? 7.743 -5.332 -1.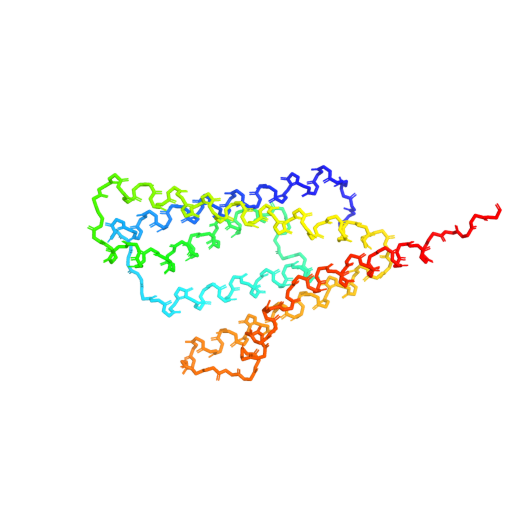617 1.00 92.31 114 VAL A C 1
ATOM 821 O O . VAL A 1 114 ? 7.863 -5.657 -2.799 1.00 92.31 114 VAL A O 1
ATOM 824 N N . ILE A 1 115 ? 8.298 -4.217 -1.133 1.00 92.44 115 ILE A N 1
ATOM 825 C CA . ILE A 1 115 ? 9.120 -3.307 -1.945 1.00 92.44 115 ILE A CA 1
ATOM 826 C C . ILE A 1 115 ? 10.347 -4.029 -2.504 1.00 92.44 115 ILE A C 1
ATOM 828 O O . ILE A 1 115 ? 10.584 -3.970 -3.711 1.00 92.44 115 ILE A O 1
ATOM 832 N N . ALA A 1 116 ? 11.096 -4.741 -1.662 1.00 92.31 116 ALA A N 1
ATOM 833 C CA . ALA A 1 116 ? 12.300 -5.462 -2.065 1.00 92.31 116 ALA A CA 1
ATOM 834 C C . ALA A 1 116 ? 12.014 -6.529 -3.135 1.00 92.31 116 ALA A C 1
ATOM 836 O O . ALA A 1 116 ? 12.813 -6.710 -4.051 1.00 92.31 116 ALA A O 1
ATOM 837 N N . LEU A 1 117 ? 10.859 -7.197 -3.054 1.00 93.69 117 LEU A N 1
ATOM 838 C CA . LEU A 1 117 ? 10.466 -8.249 -3.993 1.00 93.69 117 LEU A CA 1
ATOM 839 C C . LEU A 1 117 ? 9.838 -7.731 -5.294 1.00 93.69 117 LEU A C 1
ATOM 841 O O . LEU A 1 117 ? 9.830 -8.462 -6.280 1.00 93.69 117 LEU A O 1
ATOM 845 N N . THR A 1 118 ? 9.300 -6.509 -5.323 1.00 92.56 118 THR A N 1
ATOM 846 C CA . THR A 1 118 ? 8.556 -5.978 -6.485 1.00 92.56 118 THR A CA 1
ATOM 847 C C . THR A 1 118 ? 9.327 -4.918 -7.263 1.00 92.56 118 THR A C 1
ATOM 849 O O . THR A 1 118 ? 9.357 -4.944 -8.496 1.00 92.56 118 THR A O 1
ATOM 852 N N . VAL A 1 119 ? 9.959 -3.974 -6.562 1.00 92.12 119 VAL A N 1
ATOM 853 C CA . VAL A 1 119 ? 10.544 -2.773 -7.167 1.00 92.12 119 VAL A CA 1
ATOM 854 C C . VAL A 1 119 ? 11.675 -3.085 -8.146 1.00 92.12 119 VAL A C 1
ATOM 856 O O . VAL A 1 119 ? 11.654 -2.484 -9.219 1.00 92.12 119 VAL A O 1
ATOM 859 N N . PRO A 1 120 ? 12.612 -4.023 -7.893 1.00 92.81 120 PRO A N 1
ATOM 860 C CA . PRO A 1 120 ? 13.668 -4.337 -8.860 1.00 92.81 120 PRO A CA 1
ATOM 861 C C . PRO A 1 120 ? 13.129 -4.704 -10.250 1.00 92.81 120 PRO A C 1
ATOM 863 O O . PRO A 1 120 ? 13.631 -4.217 -11.262 1.00 92.81 120 PRO A O 1
ATOM 866 N N . TRP A 1 121 ? 12.049 -5.487 -10.308 1.00 94.56 121 TRP A N 1
ATOM 867 C CA . TRP A 1 121 ? 11.428 -5.915 -11.565 1.00 94.56 121 TRP A CA 1
ATOM 868 C C . TRP A 1 121 ? 10.681 -4.779 -12.259 1.00 94.56 121 TRP A C 1
ATOM 870 O O . TRP A 1 121 ? 10.729 -4.664 -13.481 1.00 94.56 121 TRP A O 1
ATOM 880 N N . LEU A 1 122 ? 10.032 -3.897 -11.494 1.00 92.31 122 LEU A N 1
ATOM 881 C CA . LEU A 1 122 ? 9.393 -2.697 -12.041 1.00 92.31 122 LEU A CA 1
ATOM 882 C C . LEU A 1 122 ? 10.419 -1.691 -12.574 1.00 92.31 122 LEU A C 1
ATOM 884 O O . LEU A 1 122 ? 10.180 -1.078 -13.613 1.00 92.31 122 LEU A O 1
ATOM 888 N N . LEU A 1 123 ? 11.567 -1.546 -11.905 1.00 91.19 123 LEU A N 1
ATOM 889 C CA . LEU A 1 123 ? 12.685 -0.732 -12.385 1.00 91.19 123 LEU A CA 1
ATOM 890 C C . LEU A 1 123 ? 13.249 -1.309 -13.688 1.00 91.19 123 LEU A C 1
ATOM 892 O O . LEU A 1 123 ? 13.438 -0.559 -14.643 1.00 91.19 123 LEU A O 1
ATOM 896 N N . LEU A 1 124 ? 13.437 -2.630 -13.768 1.00 92.19 124 LEU A N 1
ATOM 897 C CA . LEU A 1 124 ? 13.880 -3.294 -14.995 1.00 92.19 124 LEU A CA 1
ATOM 898 C C . LEU A 1 124 ? 12.873 -3.105 -16.139 1.00 92.19 124 LEU A C 1
ATOM 900 O O . LEU A 1 124 ? 13.253 -2.717 -17.242 1.00 92.19 124 LEU A O 1
ATOM 904 N N . LEU A 1 125 ? 11.578 -3.301 -15.864 1.00 92.44 125 LEU A N 1
ATOM 905 C CA . LEU A 1 125 ? 10.511 -3.045 -16.831 1.00 92.44 125 LEU A CA 1
ATOM 906 C C . LEU A 1 125 ? 10.488 -1.593 -17.288 1.00 92.44 125 LEU A C 1
ATOM 908 O O . LEU A 1 125 ? 10.199 -1.361 -18.457 1.00 92.44 125 LEU A O 1
ATOM 912 N N . SER A 1 126 ? 10.787 -0.627 -16.412 1.00 91.06 126 SER A N 1
ATOM 913 C CA . SER A 1 126 ? 10.744 0.807 -16.735 1.00 91.06 126 SER A CA 1
ATOM 914 C C . SER A 1 126 ? 11.682 1.216 -17.875 1.00 91.06 126 SER A C 1
ATOM 916 O O . SER A 1 126 ? 11.438 2.231 -18.524 1.00 91.06 126 SER A O 1
ATOM 918 N N . CYS A 1 127 ? 12.684 0.386 -18.174 1.00 90.31 127 CYS A N 1
ATOM 919 C CA . CYS A 1 127 ? 13.579 0.524 -19.321 1.00 90.31 127 CYS A CA 1
ATOM 920 C C . CYS A 1 127 ? 12.986 -0.018 -20.638 1.00 90.31 127 CYS A C 1
ATOM 922 O O . CYS A 1 127 ? 13.656 0.008 -21.665 1.00 90.31 127 CYS A O 1
ATOM 924 N N . THR A 1 128 ? 11.755 -0.534 -20.624 1.00 92.12 128 THR A N 1
ATOM 925 C CA . THR A 1 128 ? 11.104 -1.223 -21.749 1.00 92.12 128 THR A CA 1
ATOM 926 C C . THR A 1 128 ? 9.778 -0.539 -22.119 1.00 92.12 128 THR A C 1
ATOM 928 O O . THR A 1 128 ? 9.125 0.064 -21.258 1.00 92.12 128 THR A O 1
ATOM 931 N N . PRO A 1 129 ? 9.289 -0.678 -23.367 1.00 92.19 129 PRO A N 1
ATOM 932 C CA . PRO A 1 129 ? 7.994 -0.133 -23.772 1.00 92.19 129 PRO A CA 1
ATOM 933 C C . PRO A 1 129 ? 6.805 -0.876 -23.139 1.00 92.19 129 PRO A C 1
ATOM 935 O O . PRO A 1 129 ? 5.677 -0.399 -23.225 1.00 92.19 129 PRO A O 1
ATOM 938 N N . ALA A 1 130 ? 7.029 -2.019 -22.477 1.00 93.50 130 ALA A N 1
ATOM 939 C CA . ALA A 1 130 ? 5.984 -2.768 -21.781 1.00 93.50 130 ALA A CA 1
ATOM 940 C C . ALA A 1 130 ? 5.552 -2.107 -20.458 1.00 93.50 130 ALA A C 1
ATOM 942 O O . ALA A 1 130 ? 4.433 -2.330 -19.991 1.00 93.50 130 ALA A O 1
ATOM 943 N N . TYR A 1 131 ? 6.402 -1.270 -19.851 1.00 93.25 131 TYR A N 1
ATOM 944 C CA . TYR A 1 131 ? 6.142 -0.696 -18.528 1.00 93.25 131 TYR A CA 1
ATOM 945 C C . TYR A 1 131 ? 4.830 0.086 -18.402 1.00 93.25 131 TYR A C 1
ATOM 947 O O . TYR A 1 131 ? 4.110 -0.149 -17.430 1.00 93.25 131 TYR A O 1
ATOM 955 N N . PRO A 1 132 ? 4.456 0.987 -19.334 1.00 93.56 132 PRO A N 1
ATOM 956 C CA . PRO A 1 132 ? 3.173 1.675 -19.254 1.00 93.56 132 PRO A CA 1
ATOM 957 C C . PRO A 1 132 ? 1.986 0.709 -19.215 1.00 93.56 132 PRO A C 1
ATOM 959 O O . PRO A 1 132 ? 1.063 0.938 -18.438 1.00 93.56 132 PRO A O 1
ATOM 962 N N . ALA A 1 133 ? 2.029 -0.380 -19.990 1.00 94.62 133 ALA A N 1
ATOM 963 C CA . ALA A 1 133 ? 0.957 -1.370 -20.028 1.00 94.62 133 ALA A CA 1
ATOM 964 C C . ALA A 1 133 ? 0.855 -2.134 -18.700 1.00 94.62 133 ALA A C 1
ATOM 966 O O . ALA A 1 133 ? -0.231 -2.233 -18.136 1.00 94.62 133 ALA A O 1
ATOM 967 N N . VAL A 1 134 ? 1.988 -2.592 -18.152 1.00 94.25 134 VAL A N 1
ATOM 968 C CA . VAL A 1 134 ? 2.035 -3.274 -16.846 1.00 94.25 134 VAL A CA 1
ATOM 969 C C . VAL A 1 134 ? 1.562 -2.348 -15.724 1.00 94.25 134 VAL A C 1
ATOM 971 O O . VAL A 1 134 ? 0.739 -2.744 -14.901 1.00 94.25 134 VAL A O 1
ATOM 974 N N . ARG A 1 135 ? 2.024 -1.091 -15.712 1.00 94.50 135 ARG A N 1
ATOM 975 C CA . ARG A 1 135 ? 1.631 -0.090 -14.710 1.00 94.50 135 ARG A CA 1
ATOM 976 C C . ARG A 1 135 ? 0.130 0.198 -14.756 1.00 94.50 135 ARG A C 1
ATOM 978 O O . ARG A 1 135 ? -0.518 0.205 -13.713 1.00 94.50 135 ARG A O 1
ATOM 985 N N . LEU A 1 136 ? -0.420 0.433 -15.949 1.00 96.31 136 LEU A N 1
ATOM 986 C CA . LEU A 1 136 ? -1.846 0.719 -16.127 1.00 96.31 136 LEU A CA 1
ATOM 987 C C . LEU A 1 136 ? -2.716 -0.508 -15.841 1.00 96.31 136 LEU A C 1
ATOM 989 O O . LEU A 1 136 ? -3.753 -0.363 -15.202 1.00 96.31 136 LEU A O 1
ATOM 993 N N . GLY A 1 137 ? -2.283 -1.702 -16.250 1.00 96.25 137 GLY A N 1
ATOM 994 C CA . GLY A 1 137 ? -2.963 -2.957 -15.935 1.00 96.25 137 GLY A CA 1
ATOM 995 C C . GLY A 1 137 ? -3.020 -3.212 -14.429 1.00 96.25 137 GLY A C 1
ATOM 996 O O . GLY A 1 137 ? -4.095 -3.459 -13.891 1.00 96.25 137 GLY A O 1
ATOM 997 N N . GLY A 1 138 ? -1.893 -3.059 -13.726 1.00 95.12 138 GLY A N 1
ATOM 998 C CA . GLY A 1 138 ? -1.839 -3.181 -12.266 1.00 95.12 138 GLY A CA 1
ATOM 999 C C . GLY A 1 138 ? -2.713 -2.147 -11.550 1.00 95.12 138 GLY A C 1
ATOM 1000 O O . GLY A 1 138 ? -3.462 -2.499 -10.642 1.00 95.12 138 GLY A O 1
ATOM 1001 N N . ALA A 1 139 ? -2.683 -0.887 -11.998 1.00 97.12 139 ALA A N 1
ATOM 1002 C CA . ALA A 1 139 ? -3.553 0.165 -11.475 1.00 97.12 139 ALA A CA 1
ATOM 1003 C C . ALA A 1 139 ? -5.043 -0.153 -11.693 1.00 97.12 139 ALA A C 1
ATOM 1005 O O . ALA A 1 139 ? -5.843 0.004 -10.775 1.00 97.12 139 ALA A O 1
ATOM 1006 N N . ALA A 1 140 ? -5.421 -0.641 -12.878 1.00 97.62 140 ALA A N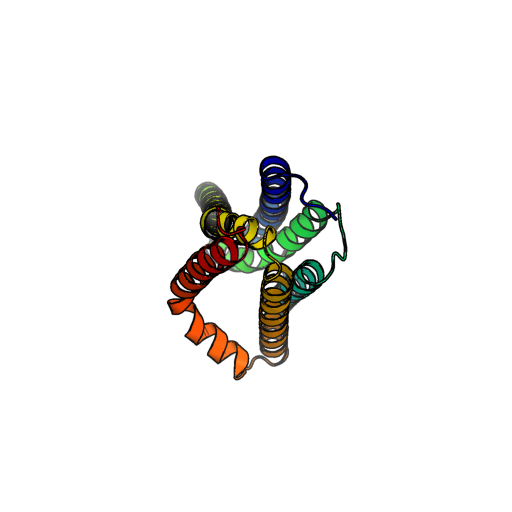 1
ATOM 1007 C CA . ALA A 1 140 ? -6.798 -1.022 -13.177 1.00 97.62 140 ALA A CA 1
ATOM 1008 C C . ALA A 1 140 ? -7.268 -2.196 -12.306 1.00 97.62 140 ALA A C 1
ATOM 1010 O O . ALA A 1 140 ? -8.345 -2.120 -11.722 1.00 97.62 140 ALA A O 1
ATOM 1011 N N . LEU A 1 141 ? -6.449 -3.242 -12.156 1.00 95.81 141 LEU A N 1
ATOM 1012 C CA . LEU A 1 141 ? -6.760 -4.386 -11.294 1.00 95.81 141 LEU A CA 1
ATOM 1013 C C . LEU A 1 141 ? -6.923 -3.968 -9.827 1.00 95.81 141 LEU A C 1
ATOM 1015 O O . LEU A 1 141 ? -7.906 -4.344 -9.193 1.00 95.81 141 LEU A O 1
ATOM 1019 N N . ALA A 1 142 ? -6.009 -3.145 -9.304 1.00 96.56 142 ALA A N 1
ATOM 1020 C CA . ALA A 1 142 ? -6.102 -2.622 -7.942 1.00 96.56 142 ALA A CA 1
ATOM 1021 C C . ALA A 1 142 ? -7.352 -1.746 -7.747 1.00 96.56 142 ALA A C 1
ATOM 1023 O O . ALA A 1 142 ? -8.039 -1.871 -6.736 1.00 96.56 142 ALA A O 1
ATOM 1024 N N . GLY A 1 143 ? -7.681 -0.896 -8.725 1.00 98.12 143 GLY A N 1
ATOM 1025 C CA . GLY A 1 143 ? -8.886 -0.068 -8.700 1.00 98.12 143 GLY A CA 1
ATOM 1026 C C . GLY A 1 143 ? -10.171 -0.897 -8.731 1.00 98.12 143 GLY A C 1
ATOM 1027 O O . GLY A 1 143 ? -11.078 -0.642 -7.944 1.00 98.12 143 GLY A O 1
ATOM 1028 N N . LEU A 1 144 ? -10.236 -1.927 -9.581 1.00 98.00 144 LEU A N 1
ATOM 1029 C CA . LEU A 1 144 ? -11.370 -2.855 -9.642 1.00 98.00 144 LEU A CA 1
ATOM 1030 C C . LEU A 1 144 ? -11.544 -3.620 -8.328 1.00 98.00 144 LEU A C 1
ATOM 1032 O O . LEU A 1 144 ? -12.658 -3.688 -7.812 1.00 98.00 144 LEU A O 1
ATOM 1036 N N . ALA A 1 145 ? -10.456 -4.142 -7.756 1.00 97.25 145 ALA A N 1
ATOM 1037 C CA . ALA A 1 145 ? -10.486 -4.808 -6.456 1.00 97.25 145 ALA A CA 1
ATOM 1038 C C . ALA A 1 145 ? -10.943 -3.853 -5.337 1.00 97.25 145 ALA A C 1
ATOM 1040 O O . ALA A 1 145 ? -11.757 -4.235 -4.500 1.00 97.25 145 ALA A O 1
ATOM 1041 N N . ALA A 1 146 ? -10.485 -2.598 -5.354 1.00 98.19 146 ALA A N 1
ATOM 1042 C CA . ALA A 1 146 ? -10.892 -1.583 -4.385 1.00 98.19 146 ALA A CA 1
ATOM 1043 C C . ALA A 1 146 ? -12.383 -1.231 -4.494 1.00 98.19 146 ALA A C 1
ATOM 1045 O O . ALA A 1 146 ? -13.064 -1.140 -3.476 1.00 98.19 146 ALA A O 1
ATOM 1046 N N . VAL A 1 147 ? -12.910 -1.076 -5.714 1.00 98.38 147 VAL A N 1
ATOM 1047 C CA . VAL A 1 147 ? -14.346 -0.843 -5.945 1.00 98.38 147 VAL A CA 1
ATOM 1048 C C . VAL A 1 147 ? -15.167 -2.051 -5.502 1.00 98.38 147 VAL A C 1
ATOM 1050 O O . VAL A 1 147 ? -16.171 -1.884 -4.815 1.00 98.38 147 VAL A O 1
ATOM 1053 N N . ALA A 1 148 ? -14.731 -3.265 -5.841 1.00 98.00 148 ALA A N 1
ATOM 1054 C CA . ALA A 1 148 ? -15.399 -4.489 -5.415 1.00 98.00 148 ALA A CA 1
ATOM 1055 C C . ALA A 1 148 ? -15.456 -4.595 -3.884 1.00 98.00 148 ALA A C 1
ATOM 1057 O O . ALA A 1 148 ? -16.509 -4.902 -3.325 1.00 98.00 148 ALA A O 1
ATOM 1058 N N . TRP A 1 149 ? -14.355 -4.284 -3.198 1.00 97.81 149 TRP A N 1
ATOM 1059 C CA . TRP A 1 149 ? -14.307 -4.300 -1.739 1.00 97.81 149 TRP A CA 1
ATOM 1060 C C . TRP A 1 149 ? -15.151 -3.184 -1.111 1.00 97.81 149 TRP A C 1
ATOM 1062 O O . TRP A 1 149 ? -15.875 -3.428 -0.150 1.00 97.81 149 TRP A O 1
ATOM 1072 N N . LEU A 1 150 ? -15.158 -1.985 -1.701 1.00 98.12 150 LEU A N 1
ATOM 1073 C CA . LEU A 1 150 ? -16.039 -0.890 -1.291 1.00 98.12 150 LEU A CA 1
ATOM 1074 C C . LEU A 1 150 ? -17.519 -1.295 -1.374 1.00 98.12 150 LEU A C 1
ATOM 1076 O O . LEU A 1 150 ? -18.270 -1.079 -0.425 1.00 98.12 150 LEU A O 1
ATOM 1080 N N . VAL A 1 151 ? -17.935 -1.920 -2.479 1.00 97.94 151 VAL A N 1
ATOM 1081 C CA . VAL A 1 151 ? -19.310 -2.415 -2.660 1.00 97.94 151 VAL A CA 1
ATOM 1082 C C . VAL A 1 151 ? -19.649 -3.498 -1.637 1.00 97.94 151 VAL A C 1
ATOM 1084 O O . VAL A 1 151 ? -20.734 -3.463 -1.058 1.00 97.94 151 VAL A O 1
ATOM 1087 N N . GLU A 1 152 ? -18.731 -4.427 -1.360 1.00 97.62 152 GLU A N 1
ATOM 1088 C CA . GLU A 1 152 ? -18.916 -5.432 -0.305 1.00 97.62 152 GLU A CA 1
ATOM 1089 C C . GLU A 1 152 ? -19.128 -4.773 1.064 1.00 97.62 152 GLU A C 1
ATOM 1091 O O . GLU A 1 152 ? -20.028 -5.165 1.802 1.00 97.62 152 GLU A O 1
ATOM 1096 N N . ARG A 1 153 ? -18.365 -3.726 1.399 1.00 96.94 153 ARG A N 1
ATOM 1097 C CA . ARG A 1 153 ? -18.527 -3.014 2.677 1.00 96.94 153 ARG A CA 1
ATOM 1098 C C . ARG A 1 153 ? -19.805 -2.201 2.778 1.00 96.94 153 ARG A C 1
ATOM 1100 O O . ARG A 1 153 ? -20.359 -2.107 3.869 1.00 96.94 153 ARG A O 1
ATOM 1107 N N . LEU A 1 154 ? -20.292 -1.637 1.677 1.00 97.00 154 LEU A N 1
ATOM 1108 C CA . LEU A 1 154 ? -21.550 -0.886 1.670 1.00 97.00 154 LEU A CA 1
ATOM 1109 C C . LEU A 1 154 ? -22.779 -1.803 1.688 1.00 97.00 154 LEU A C 1
ATOM 1111 O O . LEU A 1 154 ? -23.769 -1.477 2.334 1.00 97.00 154 LEU A O 1
ATOM 1115 N N . SER A 1 155 ? -22.716 -2.945 1.002 1.00 96.56 155 SER A N 1
ATOM 1116 C CA . SER A 1 155 ? -23.825 -3.909 0.921 1.00 96.56 155 SER A CA 1
ATOM 1117 C C . SER A 1 155 ? -23.847 -4.926 2.064 1.00 96.56 155 SER A C 1
ATOM 1119 O O . SER A 1 155 ? -24.885 -5.532 2.323 1.00 96.56 155 SER A O 1
ATOM 1121 N N . GLY A 1 156 ? -22.709 -5.143 2.729 1.00 95.25 156 GLY A N 1
ATOM 1122 C CA . GLY A 1 156 ? -22.535 -6.198 3.726 1.00 95.25 156 GLY A CA 1
ATOM 1123 C C . GLY A 1 156 ? -22.506 -7.612 3.136 1.00 95.25 156 GLY A C 1
ATOM 1124 O O . GLY A 1 156 ? -22.573 -8.575 3.895 1.00 95.25 156 GLY A O 1
ATOM 1125 N N . GLN A 1 157 ? -22.433 -7.753 1.808 1.00 96.00 157 GLN A N 1
ATOM 1126 C CA . GLN A 1 157 ? -22.449 -9.040 1.113 1.00 96.00 157 GLN A CA 1
ATOM 1127 C C . GLN A 1 157 ? -21.232 -9.174 0.192 1.00 96.00 157 GLN A C 1
ATOM 1129 O O . GLN A 1 157 ? -20.911 -8.226 -0.536 1.00 96.00 157 GLN A O 1
ATOM 1134 N N . PRO A 1 158 ? -20.558 -10.338 0.177 1.00 95.38 158 PRO A N 1
ATOM 1135 C CA . PRO A 1 158 ? -19.471 -10.576 -0.758 1.00 95.38 158 PRO A CA 1
ATOM 1136 C C . PRO A 1 158 ? -19.996 -10.584 -2.194 1.00 95.38 158 PRO A C 1
ATOM 1138 O O . PRO A 1 158 ? -21.131 -10.977 -2.468 1.00 95.38 158 PRO A O 1
ATOM 1141 N N . ASN A 1 159 ? -19.151 -10.169 -3.132 1.00 96.69 159 ASN A N 1
ATOM 1142 C CA . ASN A 1 159 ? -19.456 -10.207 -4.557 1.00 96.69 159 ASN A CA 1
ATOM 1143 C C . ASN A 1 159 ? -18.468 -11.113 -5.298 1.00 96.69 159 ASN A C 1
ATOM 1145 O O . ASN A 1 159 ? -17.439 -11.524 -4.766 1.00 96.69 159 ASN A O 1
ATOM 1149 N N . ALA A 1 160 ? -18.780 -11.439 -6.552 1.00 96.69 160 ALA A N 1
ATOM 1150 C CA . ALA A 1 160 ? -17.969 -12.367 -7.338 1.00 96.69 160 ALA A CA 1
ATOM 1151 C C . ALA A 1 160 ? -16.494 -11.936 -7.444 1.00 96.69 160 ALA A C 1
ATOM 1153 O O . ALA A 1 160 ? -15.604 -12.783 -7.410 1.00 96.69 160 ALA A O 1
ATOM 1154 N N . LEU A 1 161 ? -16.225 -10.628 -7.533 1.00 95.50 161 LEU A N 1
ATOM 1155 C CA . LEU A 1 161 ? -14.862 -10.111 -7.635 1.00 95.50 161 LEU A CA 1
ATOM 1156 C C . LEU A 1 161 ? -14.106 -10.232 -6.315 1.00 95.50 161 LEU A C 1
ATOM 1158 O O . LEU A 1 161 ? -12.940 -10.612 -6.335 1.00 95.50 161 LEU A O 1
ATOM 1162 N N . THR A 1 162 ? -14.735 -9.953 -5.174 1.00 95.06 162 THR A N 1
ATOM 1163 C CA . THR A 1 162 ? -14.059 -10.110 -3.880 1.00 95.06 162 THR A CA 1
ATOM 1164 C C . THR A 1 162 ? -13.775 -11.573 -3.559 1.00 95.06 162 THR A C 1
ATOM 1166 O O . THR A 1 162 ? -12.680 -11.889 -3.094 1.00 95.06 162 THR A O 1
ATOM 1169 N N . VAL A 1 163 ? -14.686 -12.484 -3.917 1.00 96.06 163 VAL A N 1
ATOM 1170 C CA . VAL A 1 163 ? -14.453 -13.935 -3.824 1.00 96.06 163 VAL A CA 1
ATOM 1171 C C . VAL A 1 163 ? -13.297 -14.368 -4.729 1.00 96.06 163 VAL A C 1
ATOM 1173 O O . VAL A 1 163 ? -12.407 -15.090 -4.281 1.00 96.06 163 VAL A O 1
ATOM 1176 N N . LEU A 1 164 ? -13.261 -13.896 -5.979 1.00 95.38 164 LEU A N 1
ATOM 1177 C CA . LEU A 1 164 ? -12.175 -14.195 -6.914 1.00 95.38 164 LEU A CA 1
ATOM 1178 C C . LEU A 1 164 ? -10.822 -13.680 -6.399 1.00 95.38 164 LEU A C 1
ATOM 1180 O O . LEU A 1 164 ? -9.830 -14.404 -6.433 1.00 95.38 164 LEU A O 1
ATOM 1184 N N . VAL A 1 165 ? -10.778 -12.442 -5.897 1.00 93.25 165 VAL A N 1
ATOM 1185 C CA . VAL A 1 165 ? -9.563 -11.854 -5.313 1.00 93.25 165 VAL A CA 1
ATOM 1186 C C . VAL A 1 165 ? -9.099 -12.671 -4.107 1.00 93.25 165 VAL A C 1
ATOM 1188 O O . VAL A 1 165 ? -7.909 -12.961 -4.004 1.00 93.25 165 VAL A O 1
ATOM 1191 N N . ALA A 1 166 ? -10.014 -13.109 -3.238 1.00 93.25 166 ALA A N 1
ATOM 1192 C CA . ALA A 1 166 ? -9.682 -13.966 -2.101 1.00 93.25 166 ALA A CA 1
ATOM 1193 C C . ALA A 1 166 ? -9.097 -15.320 -2.545 1.00 93.25 166 ALA A C 1
ATOM 1195 O O . ALA A 1 166 ? -8.099 -15.778 -1.990 1.00 93.25 166 ALA A O 1
ATOM 1196 N N . GLN A 1 167 ? -9.657 -15.931 -3.593 1.00 94.81 167 GLN A N 1
ATOM 1197 C CA . GLN A 1 167 ? -9.131 -17.166 -4.187 1.00 94.81 167 GLN A CA 1
ATOM 1198 C C . GLN A 1 167 ? -7.769 -16.973 -4.870 1.00 94.81 167 GLN A C 1
ATOM 1200 O O . GLN A 1 167 ? -7.008 -17.931 -4.999 1.00 94.81 167 GLN A O 1
ATOM 1205 N N . ALA A 1 168 ? -7.437 -15.748 -5.287 1.00 91.06 168 ALA A N 1
ATOM 1206 C CA . ALA A 1 168 ? -6.162 -15.423 -5.915 1.00 91.06 168 ALA A CA 1
ATOM 1207 C C . ALA A 1 168 ? -5.005 -15.251 -4.909 1.00 91.06 168 ALA A C 1
ATOM 1209 O O . ALA A 1 168 ? -3.843 -15.337 -5.308 1.00 91.06 168 ALA A O 1
ATOM 1210 N N . VAL A 1 169 ? -5.287 -15.040 -3.614 1.00 89.94 169 VAL A N 1
ATOM 1211 C CA . VAL A 1 169 ? -4.271 -14.756 -2.576 1.00 89.94 169 VAL A CA 1
ATOM 1212 C C . VAL A 1 169 ? -3.140 -15.796 -2.517 1.00 89.94 169 VAL A C 1
ATOM 1214 O O . VAL A 1 169 ? -1.978 -15.379 -2.508 1.00 89.94 169 VAL A O 1
ATOM 1217 N N . PRO A 1 170 ? -3.396 -17.122 -2.552 1.00 94.31 170 PRO A N 1
ATOM 1218 C CA . PRO A 1 170 ? -2.324 -18.124 -2.538 1.00 94.31 170 PRO A CA 1
ATOM 1219 C C . PRO A 1 170 ? -1.367 -18.017 -3.734 1.00 94.31 170 PRO A C 1
ATOM 1221 O O . PRO A 1 170 ? -0.230 -18.482 -3.668 1.00 94.31 170 PRO A O 1
ATOM 1224 N N . TYR A 1 171 ? -1.804 -17.381 -4.825 1.00 92.31 171 TYR A N 1
ATOM 1225 C CA . TYR A 1 171 ? -1.019 -17.208 -6.042 1.00 92.31 171 TYR A CA 1
ATOM 1226 C C . TYR A 1 171 ? -0.202 -15.912 -6.075 1.00 92.31 171 TYR A C 1
ATOM 122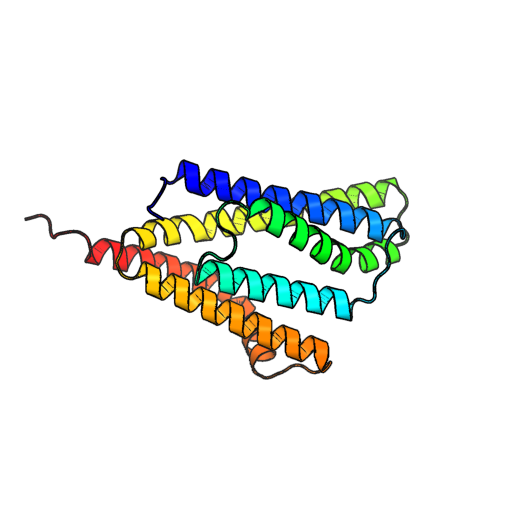8 O O . TYR A 1 171 ? 0.518 -15.672 -7.045 1.00 92.31 171 TYR A O 1
ATOM 1236 N N . ALA A 1 172 ? -0.248 -15.084 -5.026 1.00 87.88 172 ALA A N 1
ATOM 1237 C CA . ALA A 1 172 ? 0.448 -13.797 -4.991 1.00 87.88 172 ALA A CA 1
ATOM 1238 C C . ALA A 1 172 ? 1.961 -13.915 -5.269 1.00 87.88 172 ALA A C 1
ATOM 1240 O O . ALA A 1 172 ? 2.516 -13.115 -6.021 1.00 87.88 172 ALA A O 1
ATOM 1241 N N . LEU A 1 173 ? 2.629 -14.943 -4.733 1.00 90.81 173 LEU A N 1
ATOM 1242 C CA . LEU A 1 173 ? 4.057 -15.177 -4.994 1.00 90.81 173 LEU A CA 1
ATOM 1243 C C . LEU A 1 173 ? 4.329 -15.600 -6.445 1.00 90.81 173 LEU A C 1
ATOM 1245 O O . LEU A 1 173 ? 5.339 -15.207 -7.026 1.00 90.81 173 LEU A O 1
ATOM 1249 N N . TRP A 1 174 ? 3.411 -16.342 -7.067 1.00 92.94 174 TRP A N 1
ATOM 1250 C CA . TRP A 1 174 ? 3.516 -16.698 -8.483 1.00 92.94 174 TRP A CA 1
ATOM 1251 C C . TRP A 1 174 ? 3.373 -15.470 -9.383 1.00 92.94 174 TRP A C 1
ATOM 1253 O O . TRP A 1 174 ? 4.098 -15.360 -10.369 1.00 92.94 174 TRP A O 1
ATOM 1263 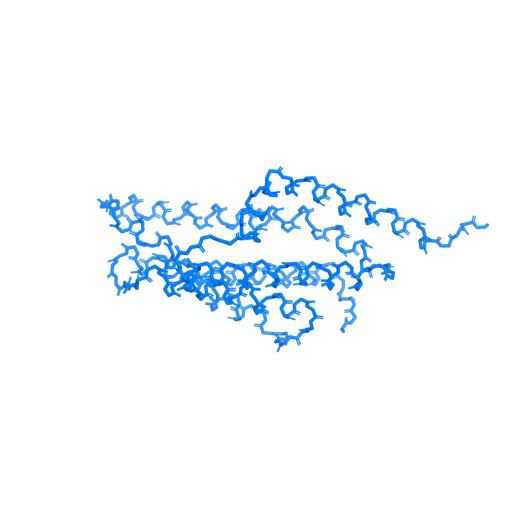N N . LEU A 1 175 ? 2.522 -14.504 -9.017 1.00 90.19 175 LEU A N 1
ATOM 1264 C CA . LEU A 1 175 ? 2.430 -13.219 -9.722 1.00 90.19 175 LEU A CA 1
ATOM 1265 C C . LEU A 1 175 ? 3.757 -12.448 -9.684 1.00 90.19 175 LEU A C 1
ATOM 1267 O O . LEU A 1 175 ? 4.135 -11.848 -10.691 1.00 90.19 175 LEU A O 1
ATOM 1271 N N . LEU A 1 176 ? 4.499 -12.504 -8.570 1.00 91.19 176 LEU A N 1
ATOM 1272 C CA . LEU A 1 176 ? 5.853 -11.937 -8.495 1.00 91.19 176 LEU A CA 1
ATOM 1273 C C . LEU A 1 176 ? 6.820 -12.663 -9.436 1.00 91.19 176 LEU A C 1
ATOM 1275 O O . LEU A 1 176 ? 7.600 -12.010 -10.124 1.00 91.19 176 LEU A O 1
ATOM 1279 N N . GLY A 1 177 ? 6.738 -13.994 -9.512 1.00 93.94 177 GLY A N 1
ATOM 1280 C CA . GLY A 1 177 ? 7.516 -14.789 -10.464 1.00 93.94 177 GLY A CA 1
ATOM 1281 C C . GLY A 1 177 ? 7.221 -14.415 -11.919 1.00 93.94 177 GLY A C 1
ATOM 1282 O O . GLY A 1 177 ? 8.145 -14.189 -12.700 1.00 93.94 177 GLY A O 1
ATOM 1283 N N . VAL A 1 178 ? 5.942 -14.265 -12.274 1.00 94.31 178 VAL A N 1
ATOM 1284 C CA . VAL A 1 178 ? 5.509 -13.813 -13.608 1.00 94.31 178 VAL A CA 1
ATOM 1285 C C . VAL A 1 178 ? 6.016 -12.402 -13.902 1.00 94.31 178 VAL A C 1
ATOM 1287 O O . VAL A 1 178 ? 6.520 -12.158 -14.998 1.00 94.31 178 VAL A O 1
ATOM 1290 N N . LEU A 1 179 ? 5.935 -11.484 -12.934 1.00 94.00 179 LEU A N 1
ATOM 1291 C CA . LEU A 1 179 ? 6.476 -10.132 -13.071 1.00 94.00 179 LEU A CA 1
ATOM 1292 C C . LEU A 1 179 ? 7.991 -10.160 -13.308 1.00 94.00 179 LEU A C 1
ATOM 1294 O O . LEU A 1 179 ? 8.469 -9.476 -14.209 1.00 94.00 179 LEU A O 1
ATOM 1298 N N . ALA A 1 180 ? 8.735 -10.957 -12.538 1.00 95.19 180 ALA A N 1
ATOM 1299 C CA . ALA A 1 180 ? 10.186 -11.073 -12.646 1.00 95.19 180 ALA A CA 1
ATOM 1300 C C . ALA A 1 180 ? 10.614 -11.647 -14.005 1.00 95.19 180 ALA A C 1
ATOM 1302 O O . ALA A 1 180 ? 11.406 -11.032 -14.720 1.00 95.19 180 ALA A O 1
ATOM 1303 N N . VAL A 1 181 ? 10.041 -12.787 -14.406 1.00 95.81 181 VAL A N 1
ATOM 1304 C CA . VAL A 1 181 ? 10.323 -13.419 -15.705 1.00 95.81 181 VAL A CA 1
ATOM 1305 C C . VAL A 1 181 ? 9.909 -12.495 -16.849 1.00 95.81 181 VAL A C 1
ATOM 1307 O O . VAL A 1 181 ? 10.686 -12.275 -17.778 1.00 95.81 181 VAL A O 1
ATOM 1310 N N . GLY A 1 182 ? 8.718 -11.897 -16.767 1.00 94.94 182 GLY A N 1
ATOM 1311 C CA . GLY A 1 182 ? 8.226 -10.940 -17.754 1.00 94.94 182 GLY A CA 1
ATOM 1312 C C . GLY A 1 182 ? 9.131 -9.715 -17.888 1.00 94.94 182 GLY A C 1
ATOM 1313 O O . GLY A 1 182 ? 9.412 -9.290 -19.007 1.00 94.94 182 GLY A O 1
ATOM 1314 N N . ALA A 1 183 ? 9.645 -9.190 -16.772 1.00 94.50 183 ALA A N 1
ATOM 1315 C CA . ALA A 1 183 ? 10.588 -8.077 -16.753 1.00 94.50 183 ALA A CA 1
ATOM 1316 C C . ALA A 1 183 ? 11.901 -8.417 -17.460 1.00 94.50 183 ALA A C 1
ATOM 1318 O O . ALA A 1 183 ? 12.352 -7.653 -18.314 1.00 94.50 183 ALA A O 1
ATOM 1319 N N . VAL A 1 184 ? 12.488 -9.575 -17.146 1.00 95.06 184 VAL A N 1
ATOM 1320 C CA . VAL A 1 184 ? 13.739 -10.038 -17.762 1.00 95.06 184 VAL A CA 1
ATOM 1321 C C . VAL A 1 184 ? 13.553 -10.271 -19.260 1.00 95.06 184 VAL A C 1
ATOM 1323 O O . VAL A 1 184 ? 14.329 -9.749 -20.057 1.00 95.06 184 VAL A O 1
ATOM 1326 N N . LEU A 1 185 ? 12.498 -10.986 -19.661 1.00 94.69 185 LEU A N 1
ATOM 1327 C CA . LEU A 1 185 ? 12.217 -11.263 -21.072 1.00 94.69 185 LEU A CA 1
ATOM 1328 C C . LEU A 1 185 ? 11.951 -9.984 -21.872 1.00 94.69 185 LEU A C 1
ATOM 1330 O O . LEU A 1 185 ? 12.457 -9.844 -22.985 1.00 94.69 185 LEU A O 1
ATOM 1334 N N . ALA A 1 186 ? 11.171 -9.049 -21.321 1.00 93.69 186 ALA A N 1
ATOM 1335 C CA . ALA A 1 186 ? 10.912 -7.765 -21.964 1.00 93.69 186 ALA A CA 1
ATOM 1336 C C . ALA A 1 186 ? 12.208 -6.969 -22.142 1.00 93.69 186 ALA A C 1
ATOM 1338 O O . ALA A 1 186 ? 12.459 -6.458 -23.229 1.00 93.69 186 ALA A O 1
ATOM 1339 N N . PHE A 1 187 ? 13.049 -6.922 -21.105 1.00 92.88 187 PHE A N 1
ATOM 1340 C CA . PHE A 1 187 ? 14.327 -6.223 -21.153 1.00 92.88 187 PHE A CA 1
ATOM 1341 C C . PHE A 1 187 ? 15.271 -6.823 -22.195 1.00 92.88 187 PHE A C 1
ATOM 1343 O O . PHE A 1 187 ? 15.809 -6.091 -23.023 1.00 92.88 187 PHE A O 1
ATOM 1350 N N . TRP A 1 188 ? 15.421 -8.150 -22.216 1.00 92.50 188 TRP A N 1
ATOM 1351 C CA . TRP A 1 188 ? 16.277 -8.850 -23.179 1.00 92.50 188 TRP A CA 1
ATOM 1352 C C . TRP A 1 188 ? 15.841 -8.610 -24.626 1.00 92.50 188 TRP A C 1
ATOM 1354 O O . TRP A 1 188 ? 16.683 -8.373 -25.483 1.00 92.50 188 TRP A O 1
ATOM 1364 N N . ARG A 1 189 ? 14.530 -8.599 -24.901 1.00 92.19 189 ARG A N 1
ATOM 1365 C CA . ARG A 1 189 ? 13.987 -8.321 -26.245 1.00 92.19 189 ARG A CA 1
ATOM 1366 C C . ARG A 1 189 ? 14.214 -6.886 -26.714 1.00 92.19 189 ARG A C 1
ATOM 1368 O O . ARG A 1 189 ? 14.168 -6.631 -27.911 1.00 92.19 189 ARG A O 1
ATOM 1375 N N . THR A 1 190 ? 14.396 -5.953 -25.783 1.00 88.38 190 THR A N 1
ATOM 1376 C CA . THR A 1 190 ? 14.620 -4.535 -26.092 1.00 88.38 190 THR A CA 1
ATOM 1377 C C . THR A 1 190 ? 16.090 -4.158 -26.212 1.00 88.38 190 THR A C 1
ATOM 1379 O O . THR A 1 190 ? 16.380 -3.049 -26.654 1.00 88.38 190 THR A O 1
ATOM 1382 N N . GLN A 1 191 ? 17.015 -5.047 -25.832 1.00 81.38 191 GLN A N 1
ATOM 1383 C CA . GLN A 1 191 ? 18.435 -4.805 -26.058 1.00 81.38 191 GLN A CA 1
ATOM 1384 C C . GLN A 1 191 ? 18.748 -4.959 -27.552 1.00 81.38 191 GLN A C 1
ATOM 1386 O O . GLN A 1 191 ? 18.336 -5.957 -28.150 1.00 81.38 191 GLN A O 1
ATOM 1391 N N . PRO A 1 192 ? 19.460 -4.003 -28.176 1.00 71.69 192 PRO A N 1
ATOM 1392 C CA . PRO A 1 192 ? 19.932 -4.182 -29.540 1.00 71.69 192 PRO A CA 1
ATOM 1393 C C . PRO A 1 192 ? 20.807 -5.437 -29.596 1.00 71.69 192 PRO A C 1
ATOM 1395 O O . PRO A 1 192 ? 21.673 -5.631 -28.741 1.00 71.69 192 PRO A O 1
ATOM 1398 N N . SER A 1 193 ? 20.556 -6.311 -30.573 1.00 67.31 193 SER A N 1
ATOM 1399 C CA . SER A 1 193 ? 21.411 -7.471 -30.818 1.00 67.31 193 SER A CA 1
ATOM 1400 C C . SER A 1 193 ? 22.840 -6.966 -31.003 1.00 67.31 193 SER A C 1
ATOM 1402 O O . SER A 1 193 ? 23.077 -6.154 -31.895 1.00 67.31 193 SER A O 1
ATOM 1404 N N . ALA A 1 194 ? 23.760 -7.382 -30.131 1.00 58.16 194 ALA A N 1
ATOM 1405 C CA . ALA A 1 194 ? 25.175 -7.087 -30.305 1.00 58.16 194 ALA A CA 1
ATOM 1406 C C . ALA A 1 194 ? 25.607 -7.686 -31.652 1.00 58.16 194 ALA A C 1
ATOM 1408 O O . ALA A 1 194 ? 25.625 -8.909 -31.799 1.00 58.16 194 ALA A O 1
ATOM 1409 N N . ALA A 1 195 ? 25.825 -6.813 -32.635 1.00 46.09 195 ALA A N 1
ATOM 1410 C CA . ALA A 1 195 ? 26.425 -7.134 -33.922 1.00 46.09 195 ALA A CA 1
ATOM 1411 C C . ALA A 1 195 ? 27.946 -7.020 -33.813 1.00 46.09 19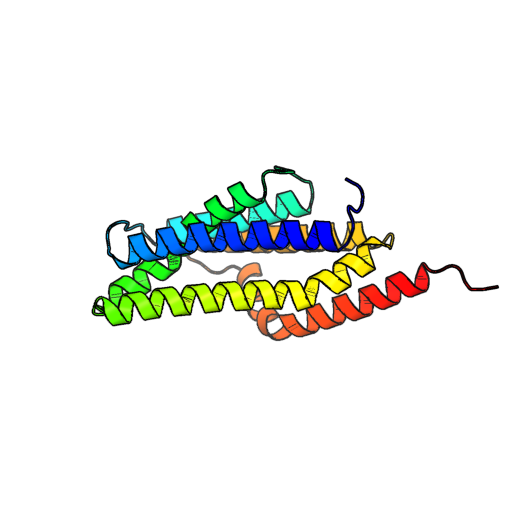5 ALA A C 1
ATOM 1413 O O . ALA A 1 195 ? 28.406 -6.095 -33.100 1.00 46.09 195 ALA A O 1
#

pLDDT: mean 91.89, std 8.07, range [45.03, 98.38]